Protein AF-K1SX06-F1 (afdb_monomer_lite)

Radius of gyration: 23.44 Å; chains: 1; bounding box: 50×58×57 Å

pLDDT: mean 86.96, std 13.36, range [44.5, 98.19]

Organism: NCBI:txid408170

Foldseek 3Di:
DCCVPVVVPDDDDDDDPPPDPPPPCPVVNPPQQALQNLLVLQVVFAEAEEEPPPDPLSVVLVVLLQCLSCPRRVHHHHYNDFDQLHAYEYEEADPVVCVVVVHDDPVPDPCVLGNYDYDHSVPDDPVCSNVVSVVSSVSSSVSVCVSVQFDPSDQLVVVVDQFKKKKKFKDWDPPADPPRIKIKIWIWIQGSRRGIDIDIDIPVDDDPDPLVVLQVVVQVVVCVVCVVQVKDFGIWMDRDSVDIDTDIHHPDDDDPPPPD

Sequence (260 aa):
DVKLKLSDYLTLEYDSYDAADKTEIKKSKKTEISVKEFGKMLSEKDVTISDYCKDKQSESMLDSIVRILESDYNIHPLIDTTSESGYNIRIIYGEEYYENNKLPDPHKDDNNGLIVQHIIVENHSEGKIKNIGKKVVQELIIKGDIYSRKLSIYDWTQLRTDKTWSFVTREKIEGYTYPDSHFEYNMMTVTPTGDLNFETFNDIEPTESTDKERIMLMYSEYNKENSRVCNSVEGLVFSDINNIHAIVRTCEFTIPDIYK

Secondary structure (DSSP, 8-state):
-HHHHSTTT--------TT-------GGG--PPPHHHHHHHHTTS-EEEEESS-SHHHHHHHHHHHHHHHHHH---PEET---SSSEEEEEE--HHHHHHHT---GGG--GGG-EEEEEEGGG--TTTHHHHHHHHHHHHHHHHHHHHTB-TTS-GGGG---PPEEEEEEEEPTT--TTS--EEEEEEEE-TT-BEEEEEEESSS----HHHHHHHHHHHHHHHHHHTTT-EEEEEEESSTTS-EEEEE-S--PPP-TT-

Structure (mmCIF, N/CA/C/O backbone):
data_AF-K1SX06-F1
#
_entry.id   AF-K1SX06-F1
#
loop_
_atom_site.group_PDB
_atom_site.id
_atom_site.type_symbol
_atom_site.label_atom_id
_atom_site.label_alt_id
_atom_site.label_comp_id
_atom_site.label_asym_id
_atom_site.label_entity_id
_atom_site.label_seq_id
_atom_site.pdbx_PDB_ins_code
_atom_site.Cartn_x
_atom_site.Cartn_y
_atom_site.Cartn_z
_atom_site.occupancy
_atom_site.B_iso_or_equiv
_atom_site.auth_seq_id
_atom_site.auth_comp_id
_atom_site.auth_asym_id
_atom_site.auth_atom_id
_atom_site.pdbx_PDB_model_num
ATOM 1 N N . ASP A 1 1 ? -19.787 33.279 -18.496 1.00 55.66 1 ASP A N 1
ATOM 2 C CA . ASP A 1 1 ? -19.573 34.664 -18.021 1.00 55.66 1 ASP A CA 1
ATOM 3 C C . ASP A 1 1 ? -18.128 35.168 -18.210 1.00 55.66 1 ASP A C 1
ATOM 5 O O . ASP A 1 1 ? -17.946 36.325 -18.555 1.00 55.66 1 ASP A O 1
ATOM 9 N N . VAL A 1 2 ? -17.091 34.316 -18.116 1.00 57.03 2 VAL A N 1
ATOM 10 C CA . VAL A 1 2 ? -15.676 34.696 -18.384 1.00 57.03 2 VAL A CA 1
ATOM 11 C C . VAL A 1 2 ? -15.462 35.296 -19.783 1.00 57.03 2 VAL A C 1
ATOM 13 O O . VAL A 1 2 ? -14.849 36.349 -19.917 1.00 57.03 2 VAL A O 1
ATOM 16 N N . LYS A 1 3 ? -16.056 34.687 -20.817 1.00 58.62 3 LYS A N 1
ATOM 17 C CA . LYS A 1 3 ? -15.939 35.130 -22.219 1.00 58.62 3 LYS A CA 1
ATOM 18 C C . LYS A 1 3 ? -16.549 36.510 -22.511 1.00 58.62 3 LYS A C 1
ATOM 20 O O . LYS A 1 3 ? -16.233 37.088 -23.537 1.00 58.62 3 LYS A O 1
ATOM 25 N N . LEU A 1 4 ? -17.440 37.004 -21.648 1.00 62.47 4 LEU A N 1
ATOM 26 C CA . LEU A 1 4 ? -18.118 38.296 -21.820 1.00 62.47 4 LEU A CA 1
ATOM 27 C C . LEU A 1 4 ? -17.484 39.417 -20.991 1.00 62.47 4 LEU A C 1
ATOM 29 O O . LEU A 1 4 ? -17.660 40.581 -21.327 1.00 62.47 4 LEU A O 1
ATOM 33 N N . LYS A 1 5 ? -16.797 39.078 -19.893 1.00 71.44 5 LYS A N 1
ATOM 34 C CA . LYS A 1 5 ? -16.292 40.061 -18.919 1.00 71.44 5 LYS A CA 1
ATOM 35 C C . LYS A 1 5 ? -14.771 40.140 -18.832 1.00 71.44 5 LYS A C 1
ATOM 37 O O . LYS A 1 5 ? -14.259 41.134 -18.334 1.00 71.44 5 LYS A O 1
ATOM 42 N N . LEU A 1 6 ? -14.058 39.098 -19.254 1.00 75.19 6 LEU A N 1
ATOM 43 C CA . LEU A 1 6 ? -12.602 38.988 -19.102 1.00 75.19 6 LEU A CA 1
ATOM 44 C C . LEU A 1 6 ? -11.875 38.787 -20.437 1.00 75.19 6 LEU A C 1
ATOM 46 O O . LEU A 1 6 ? -10.655 38.652 -20.438 1.00 75.19 6 LEU A O 1
ATOM 50 N N . SER A 1 7 ? -12.597 38.797 -21.561 1.00 74.81 7 SER A N 1
ATOM 51 C CA . SER A 1 7 ? -12.049 38.575 -22.907 1.00 74.81 7 SER A CA 1
ATOM 52 C C . SER A 1 7 ? -10.948 39.557 -23.294 1.00 74.81 7 SER A C 1
ATOM 54 O O . SER A 1 7 ? -10.047 39.193 -24.040 1.00 74.81 7 SER A O 1
ATOM 56 N N . ASP A 1 8 ? -11.004 40.780 -22.766 1.00 81.56 8 ASP A N 1
ATOM 57 C CA . ASP A 1 8 ? -10.034 41.835 -23.074 1.00 81.56 8 ASP A CA 1
ATOM 58 C C . ASP A 1 8 ? -8.687 41.616 -22.363 1.00 81.56 8 ASP A C 1
ATOM 60 O O . ASP A 1 8 ? -7.679 42.210 -22.739 1.00 81.56 8 ASP A O 1
ATOM 64 N N . TYR A 1 9 ? -8.663 40.756 -21.337 1.00 78.19 9 TYR A N 1
ATOM 65 C CA . TYR A 1 9 ? -7.488 40.486 -20.504 1.00 78.19 9 TYR A CA 1
ATOM 66 C C . TYR A 1 9 ? -6.987 39.044 -20.618 1.00 78.19 9 TYR A C 1
ATOM 68 O O . TYR A 1 9 ? -5.811 38.784 -20.368 1.00 78.19 9 TYR A O 1
ATOM 76 N N . LEU A 1 10 ? -7.864 38.098 -20.964 1.00 66.75 10 LEU A N 1
ATOM 77 C CA . LEU A 1 10 ? -7.557 36.674 -21.019 1.00 66.75 10 LEU A CA 1
ATOM 78 C C . LEU A 1 10 ? -8.314 36.005 -22.169 1.00 66.75 10 LEU A C 1
ATOM 80 O O . LEU A 1 10 ? -9.535 36.118 -22.281 1.00 66.75 10 LEU A O 1
ATOM 84 N N . THR A 1 11 ? -7.588 35.220 -22.964 1.00 69.88 11 THR A N 1
ATOM 85 C CA . THR A 1 11 ? -8.175 34.298 -23.942 1.00 69.88 11 THR A CA 1
ATOM 86 C C . THR A 1 11 ? -8.123 32.879 -23.382 1.00 69.88 11 THR A C 1
ATOM 88 O O . THR A 1 11 ? -7.068 32.421 -22.953 1.00 69.88 11 THR A O 1
ATOM 91 N N . LEU A 1 12 ? -9.271 32.199 -23.358 1.00 65.06 12 LEU A N 1
ATOM 92 C CA . LEU A 1 12 ? -9.377 30.782 -23.013 1.00 65.06 12 LEU A CA 1
ATOM 93 C C . LEU A 1 12 ? -9.735 30.006 -24.276 1.00 65.06 12 LEU A C 1
ATOM 95 O O . LEU A 1 12 ? -10.829 30.177 -24.822 1.00 65.06 12 LEU A O 1
ATOM 99 N N . GLU A 1 13 ? -8.818 29.153 -24.709 1.00 67.00 13 GLU A N 1
ATOM 100 C CA . GLU A 1 13 ? -9.033 28.199 -25.790 1.00 67.00 13 GLU A CA 1
ATOM 101 C C . GLU A 1 13 ? -9.210 26.814 -25.172 1.00 67.00 13 GLU A C 1
ATOM 103 O O . GLU A 1 13 ? -8.434 26.394 -24.315 1.00 67.00 13 GLU A O 1
ATOM 108 N N . TYR A 1 14 ? -10.291 26.138 -25.555 1.00 63.19 14 TYR A N 1
ATOM 109 C CA . TYR A 1 14 ? -10.533 24.756 -25.169 1.00 63.19 14 TYR A CA 1
ATOM 110 C C . TYR A 1 14 ? -10.038 23.893 -26.311 1.00 63.19 14 TYR A C 1
ATOM 112 O O . TYR A 1 14 ? -10.620 23.940 -27.394 1.00 63.19 14 TYR A O 1
ATOM 120 N N . ASP A 1 15 ? -8.981 23.133 -26.063 1.00 59.66 15 ASP A N 1
ATOM 121 C CA . ASP A 1 15 ? -8.514 22.126 -27.002 1.00 59.66 15 ASP A CA 1
ATOM 122 C C . ASP A 1 15 ? -9.038 20.749 -26.577 1.00 59.66 15 ASP A C 1
ATOM 124 O O . ASP A 1 15 ? -9.135 20.438 -25.384 1.00 59.66 15 ASP A O 1
ATOM 128 N N . SER A 1 16 ? -9.430 19.937 -27.552 1.00 58.03 16 SER A N 1
ATOM 129 C CA . SER A 1 16 ? -9.915 18.579 -27.330 1.00 58.03 16 SER A CA 1
ATOM 130 C C . SER A 1 16 ? -8.905 17.594 -27.896 1.00 58.03 16 SER A C 1
ATOM 132 O O . SER A 1 16 ? -8.729 17.506 -29.107 1.00 58.03 16 SER A O 1
ATOM 134 N N . TYR A 1 17 ? -8.276 16.805 -27.027 1.00 54.91 17 TYR A N 1
ATOM 135 C CA . TYR A 1 17 ? -7.442 15.691 -27.469 1.00 54.91 17 TYR A CA 1
ATOM 136 C C . TYR A 1 17 ? -8.310 14.573 -28.064 1.00 54.91 17 TYR A C 1
ATOM 138 O O . TYR A 1 17 ? -8.936 13.805 -27.328 1.00 54.91 17 TYR A O 1
ATOM 146 N N . ASP A 1 18 ? -8.293 14.451 -29.393 1.00 54.94 18 ASP A N 1
ATOM 147 C CA . ASP A 1 18 ? -8.922 13.349 -30.144 1.00 54.94 18 ASP A CA 1
ATOM 148 C C . ASP A 1 18 ? -8.132 12.024 -30.062 1.00 54.94 18 ASP A C 1
ATOM 150 O O . ASP A 1 18 ? -8.581 10.996 -30.560 1.00 54.94 18 ASP A O 1
ATOM 154 N N . ALA A 1 19 ? -6.959 12.016 -29.420 1.00 49.69 19 ALA A N 1
ATOM 155 C CA . ALA A 1 19 ? -6.021 10.888 -29.457 1.00 49.69 19 ALA A CA 1
ATOM 156 C C . ALA A 1 19 ? -6.061 9.951 -28.237 1.00 49.69 19 ALA A C 1
ATOM 158 O O . ALA A 1 19 ? -5.290 8.995 -28.177 1.00 49.69 19 ALA A O 1
ATOM 159 N N . ALA A 1 20 ? -6.924 10.196 -27.250 1.00 53.28 20 ALA A N 1
ATOM 160 C CA . ALA A 1 20 ? -7.076 9.262 -26.143 1.00 53.28 20 ALA A CA 1
ATOM 161 C C . ALA A 1 20 ? -8.158 8.240 -26.495 1.00 53.28 20 ALA A C 1
ATOM 163 O O . ALA A 1 20 ? -9.340 8.590 -26.538 1.00 53.28 20 ALA A O 1
ATOM 164 N N . ASP A 1 21 ? -7.775 6.973 -26.671 1.00 52.75 21 ASP A N 1
ATOM 165 C CA . ASP A 1 21 ? -8.718 5.862 -26.550 1.00 52.75 21 ASP A CA 1
ATOM 166 C C . ASP A 1 21 ? -9.296 5.894 -25.130 1.00 52.75 21 ASP A C 1
ATOM 168 O O . ASP A 1 21 ? -8.752 5.348 -24.166 1.00 52.75 21 ASP A O 1
ATOM 172 N N . LYS A 1 22 ? -10.409 6.613 -24.980 1.00 52.91 22 LYS A N 1
ATOM 173 C CA . LYS A 1 22 ? -11.129 6.734 -23.719 1.00 52.91 22 LYS A CA 1
ATOM 174 C C . LYS A 1 22 ? -11.845 5.422 -23.467 1.00 52.91 22 LYS A C 1
ATOM 176 O O . LYS A 1 22 ? -13.013 5.240 -23.806 1.00 52.91 22 LYS A O 1
ATOM 181 N N . THR A 1 23 ? -11.142 4.506 -22.817 1.00 51.81 23 THR A N 1
ATOM 182 C CA . THR A 1 23 ? -11.783 3.335 -22.232 1.00 51.81 23 THR A CA 1
ATOM 183 C C . THR A 1 23 ? -12.455 3.766 -20.937 1.00 51.81 23 THR A C 1
ATOM 185 O O . THR A 1 23 ? -11.888 3.693 -19.849 1.00 51.81 23 THR A O 1
ATOM 188 N N . GLU A 1 24 ? -13.690 4.249 -21.049 1.00 48.97 24 GLU A N 1
ATOM 189 C CA . GLU A 1 24 ? -14.510 4.494 -19.872 1.00 48.97 24 GLU A CA 1
ATOM 190 C C . GLU A 1 24 ? -14.848 3.139 -19.235 1.00 48.97 24 GLU A C 1
ATOM 192 O O . GLU A 1 24 ? -15.656 2.352 -19.748 1.00 48.97 24 GLU A O 1
ATOM 197 N N . ILE A 1 25 ? -14.218 2.841 -18.097 1.00 51.09 25 ILE A N 1
ATOM 198 C CA . ILE A 1 25 ? -14.640 1.722 -17.258 1.00 51.09 25 ILE A CA 1
ATOM 199 C C . ILE A 1 25 ? -15.992 2.120 -16.671 1.00 51.09 25 ILE A C 1
ATOM 201 O O . ILE A 1 25 ? -16.067 2.766 -15.621 1.00 51.09 25 ILE A O 1
ATOM 205 N N . LYS A 1 26 ? -17.069 1.766 -17.388 1.00 50.22 26 LYS A N 1
ATOM 206 C CA . LYS A 1 26 ? -18.453 1.968 -16.944 1.00 50.22 26 LYS A CA 1
ATOM 207 C C . LYS A 1 26 ? -18.551 1.551 -15.479 1.00 50.22 26 LYS A C 1
ATOM 209 O O . LYS A 1 26 ? -18.072 0.475 -15.132 1.00 50.22 26 LYS A O 1
ATOM 214 N N . LYS A 1 27 ? -19.202 2.348 -14.623 1.00 51.34 27 LYS A N 1
ATOM 215 C CA . LYS A 1 27 ? -19.419 1.979 -13.207 1.00 51.34 27 LYS A CA 1
ATOM 216 C C . LYS A 1 27 ? -20.002 0.569 -13.054 1.00 51.34 27 LYS A C 1
ATOM 218 O O . LYS A 1 27 ? -19.631 -0.134 -12.135 1.00 51.34 27 LYS A O 1
ATOM 223 N N . SER A 1 28 ? -20.830 0.126 -14.001 1.00 44.50 28 SER A N 1
ATOM 224 C CA . SER A 1 28 ? -21.387 -1.232 -14.046 1.00 44.50 28 SER A CA 1
ATOM 225 C C . SER A 1 28 ? -20.369 -2.349 -14.337 1.00 44.50 28 SER A C 1
ATOM 227 O O . SER A 1 28 ? -20.687 -3.514 -14.146 1.00 44.50 28 SER A O 1
ATOM 229 N N . LYS A 1 29 ? -19.184 -2.010 -14.862 1.00 48.66 29 LYS A N 1
ATOM 230 C CA . LYS A 1 29 ? -18.030 -2.903 -15.070 1.00 48.66 29 LYS A CA 1
ATOM 231 C C . LYS A 1 29 ? -16.977 -2.771 -13.966 1.00 48.66 29 LYS A C 1
ATOM 233 O O . LYS A 1 29 ? -16.100 -3.622 -13.887 1.00 48.66 29 LYS A O 1
ATOM 238 N N . LYS A 1 30 ? -17.045 -1.728 -13.130 1.00 51.75 30 LYS A N 1
ATOM 239 C CA . LYS A 1 30 ? -16.358 -1.729 -11.839 1.00 51.75 30 LYS A CA 1
ATOM 240 C C . LYS A 1 30 ? -17.170 -2.649 -10.940 1.00 51.75 30 LYS A C 1
ATOM 242 O O . LYS A 1 30 ? -18.134 -2.216 -10.316 1.00 51.75 30 LYS A O 1
ATOM 247 N N . THR A 1 31 ? -16.828 -3.928 -10.919 1.00 53.88 31 THR A N 1
ATOM 248 C CA . THR A 1 31 ? -17.199 -4.806 -9.811 1.00 53.88 31 THR A CA 1
ATOM 249 C C . THR A 1 31 ? -16.475 -4.263 -8.581 1.00 53.88 31 THR A C 1
ATOM 251 O O . THR A 1 31 ? -15.378 -4.692 -8.244 1.00 53.88 31 THR A O 1
ATOM 254 N N . GLU A 1 32 ? -17.025 -3.202 -7.981 1.00 64.00 32 GLU A N 1
ATOM 255 C CA . GLU A 1 32 ? -16.580 -2.748 -6.671 1.00 64.00 32 GLU A CA 1
ATOM 256 C C . GLU A 1 32 ? -16.787 -3.922 -5.724 1.00 64.00 32 GLU A C 1
ATOM 258 O O . GLU A 1 32 ? -17.901 -4.439 -5.613 1.00 64.00 32 GLU A O 1
ATOM 263 N N . ILE A 1 33 ? -15.702 -4.343 -5.079 1.00 74.12 33 ILE A N 1
ATOM 264 C CA . ILE A 1 33 ? -15.756 -5.322 -4.001 1.00 74.12 33 ILE A CA 1
ATOM 265 C C . ILE A 1 33 ? -16.817 -4.854 -3.020 1.00 74.12 33 ILE A C 1
ATOM 267 O O . ILE A 1 33 ? -16.804 -3.715 -2.534 1.00 74.12 33 ILE A O 1
ATOM 271 N N . SER A 1 34 ? -17.774 -5.729 -2.769 1.00 83.81 34 SER A N 1
ATOM 272 C CA . SER A 1 34 ? -18.852 -5.453 -1.844 1.00 83.81 34 SER A CA 1
ATOM 273 C C . SER A 1 34 ? -18.309 -5.340 -0.421 1.00 83.81 34 SER A C 1
ATOM 275 O O . SER A 1 34 ? -17.327 -5.976 -0.043 1.00 83.81 34 SER A O 1
ATOM 277 N N . VAL A 1 35 ? -19.005 -4.577 0.420 1.00 86.81 35 VAL A N 1
ATOM 278 C CA . VAL A 1 35 ? -18.700 -4.478 1.859 1.00 86.81 35 VAL A CA 1
ATOM 279 C C . VAL A 1 35 ? -18.614 -5.871 2.508 1.00 86.81 35 VAL A C 1
ATOM 281 O O . VAL A 1 35 ? -17.751 -6.122 3.343 1.00 86.81 35 VAL A O 1
ATOM 284 N N . LYS A 1 36 ? -19.444 -6.817 2.048 1.00 87.81 36 LYS A N 1
ATOM 285 C CA . LYS A 1 36 ? -19.431 -8.211 2.509 1.00 87.81 36 LYS A CA 1
ATOM 286 C C . LYS A 1 36 ? -18.147 -8.955 2.145 1.00 87.81 36 LYS A C 1
ATOM 288 O O . LYS A 1 36 ? -17.660 -9.744 2.947 1.00 87.81 36 LYS A O 1
ATOM 293 N N . GLU A 1 37 ? -17.612 -8.735 0.948 1.00 89.44 37 GLU A N 1
ATOM 294 C CA . GLU A 1 37 ? -16.347 -9.343 0.524 1.00 89.44 37 GLU A CA 1
ATOM 295 C C . GLU A 1 37 ? -15.170 -8.763 1.307 1.00 89.44 37 GLU A C 1
ATOM 297 O O . GLU A 1 37 ? -14.329 -9.533 1.761 1.00 89.44 37 GLU A O 1
ATOM 302 N N . PHE A 1 38 ? -15.165 -7.452 1.572 1.00 91.50 38 PHE A N 1
ATOM 303 C CA . PHE A 1 38 ? -14.188 -6.848 2.482 1.00 91.50 38 PHE A CA 1
ATOM 304 C C . PHE A 1 38 ? -14.255 -7.459 3.888 1.00 91.50 38 PHE A C 1
ATOM 306 O O . PHE A 1 38 ? -13.222 -7.799 4.458 1.00 91.50 38 PHE A O 1
ATOM 313 N N . GLY A 1 39 ? -15.463 -7.660 4.427 1.00 93.12 39 GLY A N 1
ATOM 314 C CA . GLY A 1 39 ? -15.657 -8.355 5.701 1.00 93.12 39 GLY A CA 1
ATOM 315 C C . GLY A 1 39 ? -15.097 -9.779 5.682 1.00 93.12 39 GLY A C 1
ATOM 316 O O . GLY A 1 39 ? -14.364 -10.176 6.582 1.00 93.12 39 GLY A O 1
ATOM 317 N N . LYS A 1 40 ? -15.353 -10.532 4.607 1.00 92.56 40 LYS A N 1
ATOM 318 C CA . LYS A 1 40 ? -14.803 -11.883 4.440 1.00 92.56 40 LYS A CA 1
ATOM 319 C C . LYS A 1 40 ? -13.269 -11.882 4.411 1.00 92.56 40 LYS A C 1
ATOM 321 O O . LYS A 1 40 ? -12.673 -12.708 5.093 1.00 92.56 40 LYS A O 1
ATOM 326 N N . MET A 1 41 ? -12.648 -10.953 3.682 1.00 92.25 41 MET A N 1
ATOM 327 C CA . MET A 1 41 ? -11.185 -10.811 3.619 1.00 92.25 41 MET A CA 1
ATOM 328 C C . MET A 1 41 ? -10.578 -10.470 4.987 1.00 92.25 41 MET A C 1
ATOM 330 O O . MET A 1 41 ? -9.577 -11.063 5.379 1.00 92.25 41 MET A O 1
ATOM 334 N N . LEU A 1 42 ? -11.196 -9.558 5.752 1.00 93.06 42 LEU A N 1
ATOM 335 C CA . LEU A 1 42 ? -10.737 -9.255 7.116 1.00 93.06 42 LEU A CA 1
ATOM 336 C C . LEU A 1 42 ? -10.842 -10.468 8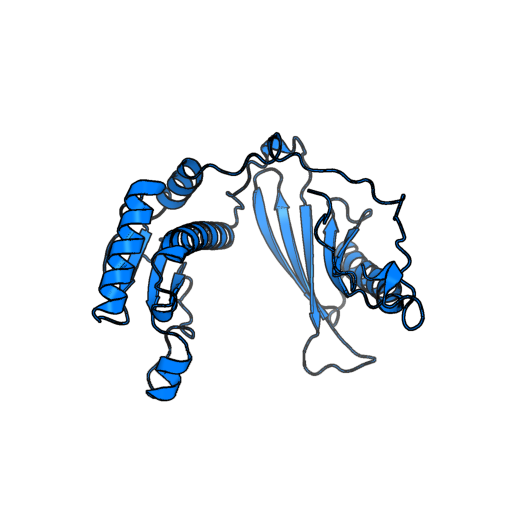.037 1.00 93.06 42 LEU A C 1
ATOM 338 O O . LEU A 1 42 ? -9.947 -10.681 8.844 1.00 93.06 42 LEU A O 1
ATOM 342 N N . SER A 1 43 ? -11.906 -11.264 7.902 1.00 92.94 43 SER A N 1
ATOM 343 C CA . SER A 1 43 ? -12.170 -12.411 8.778 1.00 92.94 43 SER A CA 1
ATOM 344 C C . SER A 1 43 ? -11.181 -13.573 8.628 1.00 92.94 43 SER A C 1
ATOM 346 O O . SER A 1 43 ? -11.232 -14.518 9.410 1.00 92.94 43 SER A O 1
ATOM 348 N N . GLU A 1 44 ? -10.278 -13.524 7.641 1.00 91.44 44 GLU A N 1
ATOM 349 C CA . GLU A 1 44 ? -9.216 -14.525 7.473 1.00 91.44 44 GLU A CA 1
ATOM 350 C C . GLU A 1 44 ? -8.162 -14.475 8.589 1.00 91.44 44 GLU A C 1
ATOM 352 O O . GLU A 1 44 ? -7.411 -15.434 8.773 1.00 91.44 44 GLU A O 1
ATOM 357 N N . LYS A 1 45 ? -8.098 -13.364 9.330 1.00 92.75 45 LYS A N 1
ATOM 358 C CA . LYS A 1 45 ? -7.199 -13.156 10.465 1.00 92.75 45 LYS A CA 1
ATOM 359 C C . LYS A 1 45 ? -7.957 -12.486 11.607 1.00 92.75 45 LYS A C 1
ATOM 361 O O . LYS A 1 45 ? -8.995 -11.862 11.398 1.00 92.75 45 LYS A O 1
ATOM 366 N N . ASP A 1 46 ? -7.403 -12.564 12.812 1.00 95.75 46 ASP A N 1
ATOM 367 C CA . ASP A 1 46 ? -7.942 -11.809 13.940 1.00 95.75 46 ASP A CA 1
ATOM 368 C C . ASP A 1 46 ? -7.842 -10.307 13.676 1.00 95.75 46 ASP A C 1
ATOM 370 O O . ASP A 1 46 ? -6.841 -9.827 13.141 1.00 95.75 46 ASP A O 1
ATOM 374 N N . VAL A 1 47 ? -8.864 -9.564 14.091 1.00 97.94 47 VAL A N 1
ATOM 375 C CA . VAL A 1 47 ? -8.853 -8.100 14.100 1.00 97.94 47 VAL A CA 1
ATOM 376 C C . VAL A 1 47 ? -8.820 -7.652 15.551 1.00 97.94 47 VAL A C 1
ATOM 378 O O . VAL A 1 47 ? -9.680 -8.047 16.336 1.00 97.94 47 VAL A O 1
ATOM 381 N N . THR A 1 48 ? -7.846 -6.831 15.921 1.00 98.12 48 THR A N 1
ATOM 382 C CA . THR A 1 48 ? -7.737 -6.259 17.263 1.00 98.12 48 THR A CA 1
ATOM 383 C C . THR A 1 48 ? -7.822 -4.741 17.214 1.00 98.12 48 THR A C 1
ATOM 385 O O . THR A 1 48 ? -7.493 -4.122 16.199 1.00 98.12 48 THR A O 1
ATOM 388 N N . ILE A 1 49 ? -8.283 -4.128 18.302 1.00 98.00 49 ILE A N 1
ATOM 389 C CA . ILE A 1 49 ? -8.245 -2.677 18.489 1.00 98.00 49 ILE A CA 1
ATOM 390 C C . ILE A 1 49 ? -7.632 -2.381 19.851 1.00 98.00 49 ILE A C 1
ATOM 392 O O . ILE A 1 49 ? -8.101 -2.900 20.858 1.00 98.00 49 ILE A O 1
ATOM 396 N N . SER A 1 50 ? -6.614 -1.527 19.888 1.00 96.69 50 SER A N 1
ATOM 397 C CA . SER A 1 50 ? -6.020 -1.023 21.127 1.00 96.69 50 SER A CA 1
ATOM 398 C C . SER A 1 50 ? -6.172 0.493 21.222 1.00 96.69 50 SER A C 1
ATOM 400 O O . SER A 1 50 ? -5.752 1.217 20.312 1.00 96.69 50 SER A O 1
ATOM 402 N N . ASP A 1 51 ? -6.734 0.978 22.329 1.00 96.69 51 ASP A N 1
ATOM 403 C CA . ASP A 1 51 ? -6.799 2.409 22.636 1.00 96.69 51 ASP A CA 1
ATOM 404 C C . ASP A 1 51 ? -5.561 2.850 23.435 1.00 96.69 51 ASP A C 1
ATOM 406 O O . ASP A 1 51 ? -5.364 2.492 24.601 1.00 96.69 51 ASP A O 1
ATOM 410 N N . TYR A 1 52 ? -4.694 3.625 22.784 1.00 95.06 52 TYR A N 1
ATOM 411 C CA . TYR A 1 52 ? -3.465 4.139 23.388 1.00 95.06 52 TYR A CA 1
ATOM 412 C C . TYR A 1 52 ? -3.677 5.495 24.072 1.00 95.06 52 TYR A C 1
ATOM 414 O O . TYR A 1 52 ? -2.860 5.882 24.910 1.00 95.06 52 TYR A O 1
ATOM 422 N N . CYS A 1 53 ? -4.751 6.211 23.736 1.00 94.62 53 CYS A N 1
ATOM 423 C CA . CYS A 1 53 ? -5.070 7.526 24.284 1.00 94.62 53 CYS A CA 1
ATOM 424 C C . CYS A 1 53 ? -5.741 7.410 25.657 1.00 94.62 53 CYS A C 1
ATOM 426 O O . CYS A 1 53 ? -5.397 8.167 26.567 1.00 94.62 53 CYS A O 1
ATOM 428 N N . LYS A 1 54 ? -6.639 6.426 25.825 1.00 93.62 54 LYS A N 1
ATOM 429 C CA . LYS A 1 54 ? -7.320 6.100 27.093 1.00 93.62 54 LYS A CA 1
ATOM 430 C C . LYS A 1 54 ? -8.072 7.287 27.698 1.00 93.62 54 LYS A C 1
ATOM 432 O O . LYS A 1 54 ? -8.057 7.506 28.913 1.00 93.62 54 LYS A O 1
ATOM 437 N N . ASP A 1 55 ? -8.720 8.065 26.841 1.00 93.94 55 ASP A N 1
ATOM 438 C CA . ASP A 1 55 ? -9.555 9.199 27.218 1.00 93.94 55 ASP A CA 1
ATOM 439 C C . ASP A 1 55 ? -10.981 9.056 26.663 1.00 93.94 55 ASP A C 1
ATOM 441 O O . ASP A 1 55 ? -11.305 8.148 25.904 1.00 93.94 55 ASP A O 1
ATOM 445 N N . LYS A 1 56 ? -11.870 9.983 27.025 1.00 93.62 56 LYS A N 1
ATOM 446 C CA . LYS A 1 56 ? -13.275 9.917 26.588 1.00 93.62 56 LYS A CA 1
ATOM 447 C C . LYS A 1 56 ? -13.453 10.059 25.075 1.00 93.62 56 LYS A C 1
ATOM 449 O O . LYS A 1 56 ? -14.456 9.603 24.529 1.00 93.62 56 LYS A O 1
ATOM 454 N N . GLN A 1 57 ? -12.547 10.768 24.403 1.00 92.25 57 GLN A N 1
ATOM 455 C CA . GLN A 1 57 ? -12.664 11.016 22.969 1.00 92.25 57 GLN A CA 1
ATOM 456 C C . GLN A 1 57 ? -12.279 9.762 22.177 1.00 92.25 57 GLN A C 1
ATOM 458 O O . GLN A 1 57 ? -12.981 9.382 21.240 1.00 92.25 57 GLN A O 1
ATOM 463 N N . SER A 1 58 ? -11.198 9.109 22.588 1.00 94.88 58 SER A N 1
ATOM 464 C CA . SER A 1 58 ? -10.736 7.828 22.061 1.00 94.88 58 SER A CA 1
ATOM 465 C C . SER A 1 58 ? -11.690 6.677 22.379 1.00 94.88 58 SER A C 1
ATOM 467 O O . SER A 1 58 ? -11.981 5.900 21.473 1.00 94.88 58 SER A O 1
ATOM 469 N N . GLU A 1 59 ? -12.299 6.645 23.568 1.00 95.44 59 GLU A N 1
ATOM 470 C CA . GLU A 1 59 ? -13.374 5.696 23.907 1.00 95.44 59 GLU A CA 1
ATOM 471 C C . GLU A 1 59 ? -14.576 5.842 22.952 1.00 95.44 59 GLU A C 1
ATOM 473 O O . GLU A 1 59 ? -15.087 4.867 22.403 1.00 95.44 59 GLU A O 1
ATOM 478 N N . SER A 1 60 ? -14.982 7.081 22.649 1.00 93.62 60 SER A N 1
ATOM 479 C CA . SER A 1 60 ? -16.058 7.340 21.684 1.00 93.62 60 SER A CA 1
ATOM 480 C C . SER A 1 60 ? -15.693 6.934 20.246 1.00 93.62 60 SER A C 1
ATOM 482 O O . SER A 1 60 ? -16.555 6.448 19.501 1.00 93.62 60 SER A O 1
ATOM 484 N N . MET A 1 61 ? -14.427 7.112 19.848 1.00 93.75 61 MET A N 1
ATOM 485 C CA . MET A 1 61 ? -13.910 6.637 18.561 1.00 93.75 61 MET A CA 1
ATOM 486 C C . MET A 1 61 ? -13.915 5.104 18.502 1.00 93.75 61 MET A C 1
ATOM 488 O O . MET A 1 61 ? -14.364 4.543 17.501 1.00 93.75 61 MET A O 1
ATOM 492 N N . LEU A 1 62 ? -13.458 4.438 19.566 1.00 95.81 62 LEU A N 1
ATOM 493 C CA . LEU A 1 62 ? -13.439 2.983 19.699 1.00 95.81 62 LEU A CA 1
ATOM 494 C C . LEU A 1 62 ? -14.835 2.404 19.474 1.00 95.81 62 LEU A C 1
ATOM 496 O O . LEU A 1 62 ? -15.019 1.605 18.555 1.00 95.81 62 LEU A O 1
ATOM 500 N N . ASP A 1 63 ? -15.827 2.889 20.223 1.00 95.50 63 ASP A N 1
ATOM 501 C CA . ASP A 1 63 ? -17.228 2.478 20.086 1.00 95.50 63 ASP A CA 1
ATOM 502 C C . ASP A 1 63 ? -17.740 2.637 18.651 1.00 95.50 63 ASP A C 1
ATOM 504 O O . ASP A 1 63 ? -18.455 1.782 18.119 1.00 95.50 63 ASP A O 1
ATOM 508 N N . SER A 1 64 ? -17.378 3.743 18.001 1.00 94.56 64 SER A N 1
ATOM 509 C CA . SER A 1 64 ? -17.825 4.033 16.642 1.00 94.56 64 SER A CA 1
ATOM 510 C C . SER A 1 64 ? -17.199 3.094 15.609 1.00 94.56 64 SER A C 1
ATOM 512 O O . SER A 1 64 ? -17.896 2.629 14.704 1.00 94.56 64 SER A O 1
ATOM 514 N N . ILE A 1 65 ? -15.907 2.786 15.742 1.00 95.25 65 ILE A N 1
ATOM 515 C CA . ILE A 1 65 ? -15.200 1.860 14.848 1.00 95.25 65 ILE A CA 1
ATOM 516 C C . ILE A 1 65 ? -15.680 0.425 15.060 1.00 95.25 65 ILE A C 1
ATOM 518 O O . ILE A 1 65 ? -15.958 -0.253 14.070 1.00 95.25 65 ILE A O 1
ATOM 522 N N . VAL A 1 66 ? -15.864 -0.011 16.311 1.00 97.00 66 VAL A N 1
ATOM 523 C CA . VAL A 1 66 ? -16.439 -1.329 16.631 1.00 97.00 66 VAL A CA 1
ATOM 524 C C . VAL A 1 66 ? -17.805 -1.477 15.968 1.00 97.00 66 VAL A C 1
ATOM 526 O O . VAL A 1 66 ? -18.019 -2.423 15.212 1.00 97.00 66 VAL A O 1
ATOM 529 N N . ARG A 1 67 ? -18.699 -0.493 16.131 1.00 95.88 67 ARG A N 1
ATOM 530 C CA . ARG A 1 67 ? -20.026 -0.524 15.493 1.00 95.88 67 ARG A CA 1
ATOM 531 C C . ARG A 1 67 ? -19.951 -0.637 13.974 1.00 95.88 67 ARG A C 1
ATOM 533 O O . ARG A 1 67 ? -20.753 -1.363 13.393 1.00 95.88 67 ARG A O 1
ATOM 540 N N . ILE A 1 68 ? -19.030 0.072 13.319 1.00 95.00 68 ILE A N 1
ATOM 541 C CA . ILE A 1 68 ? -18.862 -0.016 11.860 1.00 95.00 68 ILE A CA 1
ATOM 542 C C . ILE A 1 68 ? -18.376 -1.411 11.459 1.00 95.00 68 ILE A C 1
ATOM 544 O O . ILE A 1 68 ? -18.957 -2.016 10.561 1.00 95.00 68 ILE A O 1
ATOM 548 N N . LEU A 1 69 ? -17.340 -1.930 12.120 1.00 96.44 69 LEU A N 1
ATOM 549 C CA . LEU A 1 69 ? -16.789 -3.254 11.825 1.00 96.44 69 LEU A CA 1
ATOM 550 C C . LEU A 1 69 ? -17.842 -4.354 11.998 1.00 96.44 69 LEU A C 1
ATOM 552 O O . LEU A 1 69 ? -17.991 -5.200 11.117 1.00 96.44 69 LEU A O 1
ATOM 556 N N . GLU A 1 70 ? -18.632 -4.296 13.067 1.00 96.56 70 GLU A N 1
ATOM 557 C CA . GLU A 1 70 ? -19.678 -5.283 13.329 1.00 96.56 70 GLU A CA 1
ATOM 558 C C . GLU A 1 70 ? -20.854 -5.155 12.354 1.00 96.56 70 GLU A C 1
ATOM 560 O O . GLU A 1 70 ? -21.274 -6.144 11.756 1.00 96.56 70 GLU A O 1
ATOM 565 N N . SER A 1 71 ? -21.390 -3.944 12.168 1.00 94.75 71 SER A N 1
ATOM 566 C CA . SER A 1 71 ? -22.628 -3.750 11.400 1.00 94.75 71 SER A CA 1
ATOM 567 C C . SER A 1 71 ? -22.434 -3.804 9.888 1.00 94.75 71 SER A C 1
ATOM 569 O O . SER A 1 71 ? -23.253 -4.408 9.192 1.00 94.75 71 SER A O 1
ATOM 571 N N . ASP A 1 72 ? -21.365 -3.192 9.375 1.00 94.56 72 ASP A N 1
ATOM 572 C CA . ASP A 1 72 ? -21.131 -3.101 7.937 1.00 94.56 72 ASP A CA 1
ATOM 573 C C . ASP A 1 72 ? -20.343 -4.326 7.442 1.00 94.56 72 ASP A C 1
ATOM 575 O O . ASP A 1 72 ? -20.673 -4.883 6.392 1.00 94.56 72 ASP A O 1
ATOM 579 N N . TYR A 1 73 ? -19.340 -4.780 8.205 1.00 95.38 73 TYR A N 1
ATOM 580 C CA . TYR A 1 73 ? -18.375 -5.800 7.766 1.00 95.38 73 TYR A CA 1
ATOM 581 C C . TYR A 1 73 ? -18.522 -7.162 8.463 1.00 95.38 73 TYR A C 1
ATOM 583 O O . TYR A 1 73 ? -17.869 -8.113 8.038 1.00 95.38 73 TYR A O 1
ATOM 591 N N . ASN A 1 74 ? -19.386 -7.296 9.478 1.00 96.44 74 ASN A N 1
ATOM 592 C CA . ASN A 1 74 ? -19.544 -8.521 10.275 1.00 96.44 74 ASN A CA 1
ATOM 593 C C . ASN A 1 74 ? -18.216 -9.007 10.896 1.00 96.44 74 ASN A C 1
ATOM 595 O O . ASN A 1 74 ? -17.896 -10.197 10.877 1.00 96.44 74 ASN A O 1
ATOM 599 N N . ILE A 1 75 ? -17.432 -8.062 11.420 1.00 97.44 75 ILE A N 1
A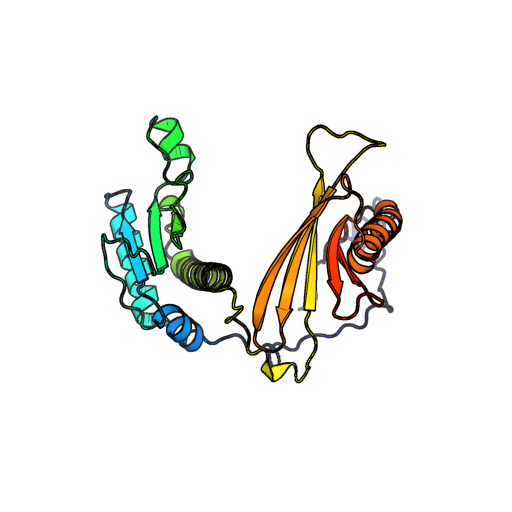TOM 600 C CA . ILE A 1 75 ? -16.165 -8.289 12.118 1.00 97.44 75 ILE A CA 1
ATOM 601 C C . ILE A 1 75 ? -16.337 -7.939 13.594 1.00 97.44 75 ILE A C 1
ATOM 603 O O . ILE A 1 75 ? -16.733 -6.823 13.914 1.00 97.44 75 ILE A O 1
ATOM 607 N N . HIS A 1 76 ? -15.975 -8.870 14.477 1.00 96.50 76 HIS A N 1
ATOM 608 C CA . HIS A 1 76 ? -15.990 -8.681 15.928 1.00 96.50 76 HIS A CA 1
ATOM 609 C C . HIS A 1 76 ? -14.551 -8.553 16.444 1.00 96.50 76 HIS A C 1
ATOM 611 O O . HIS A 1 76 ? -13.883 -9.575 16.618 1.00 96.50 76 HIS A O 1
ATOM 617 N N . PRO A 1 77 ? -14.038 -7.326 16.627 1.00 97.19 77 PRO A N 1
ATOM 618 C CA . PRO A 1 77 ? -12.650 -7.125 17.011 1.00 97.19 77 PRO A CA 1
ATOM 619 C C . PRO A 1 77 ? -12.384 -7.484 18.481 1.00 97.19 77 PRO A C 1
ATOM 621 O O . PRO A 1 77 ? -13.233 -7.282 19.349 1.00 97.19 77 PRO A O 1
ATOM 624 N N . LEU A 1 78 ? -11.167 -7.946 18.775 1.00 97.38 78 LEU A N 1
ATOM 625 C CA . LEU A 1 78 ? -10.664 -8.117 20.140 1.00 97.38 78 LEU A CA 1
ATOM 626 C C . LEU A 1 78 ? -10.129 -6.781 20.674 1.00 97.38 78 LEU A C 1
ATOM 628 O O . LEU A 1 78 ? -9.258 -6.163 20.063 1.00 97.38 78 LEU A O 1
ATOM 632 N N . ILE A 1 79 ? -10.636 -6.333 21.820 1.00 97.31 79 ILE A N 1
ATOM 633 C CA . ILE A 1 79 ? -10.305 -5.019 22.392 1.00 97.31 79 ILE A CA 1
ATOM 634 C C . ILE A 1 79 ? -9.119 -5.123 23.356 1.00 97.31 79 ILE A C 1
ATOM 636 O O . ILE A 1 79 ? -8.990 -6.119 24.065 1.00 97.31 79 ILE A O 1
ATOM 640 N N . ASP A 1 80 ? -8.262 -4.102 23.366 1.00 92.62 80 ASP A N 1
ATOM 641 C CA . ASP A 1 80 ? -7.065 -3.965 24.208 1.00 92.62 80 ASP A CA 1
ATOM 642 C C . ASP A 1 80 ? -6.096 -5.150 24.101 1.00 92.62 80 ASP A C 1
ATOM 644 O O . ASP A 1 80 ? -5.471 -5.589 25.070 1.00 92.62 80 ASP A O 1
ATOM 648 N N . THR A 1 81 ? -5.968 -5.676 22.883 1.00 91.88 81 THR A N 1
ATOM 649 C CA . THR A 1 81 ? -5.056 -6.770 22.547 1.00 91.88 81 THR A CA 1
ATOM 650 C C . THR A 1 81 ? -4.294 -6.481 21.257 1.00 91.88 81 THR A C 1
ATOM 652 O O . THR A 1 81 ? -4.713 -5.680 20.415 1.00 91.88 81 THR A O 1
ATOM 655 N N . THR A 1 82 ? -3.173 -7.180 21.094 1.00 92.88 82 THR A N 1
ATOM 656 C CA . THR A 1 82 ? -2.349 -7.167 19.883 1.00 92.88 82 THR A CA 1
ATOM 657 C C . THR A 1 82 ? -2.200 -8.600 19.397 1.00 92.88 82 THR A C 1
ATOM 659 O O . THR A 1 82 ? -1.835 -9.482 20.174 1.00 92.88 82 THR A O 1
ATOM 662 N N . SER A 1 83 ? -2.485 -8.833 18.120 1.00 93.44 83 SER A N 1
ATOM 663 C CA . SER A 1 83 ? -2.305 -10.116 17.451 1.00 93.44 83 SER A CA 1
ATOM 664 C C . SER A 1 83 ? -1.044 -10.094 16.592 1.00 93.44 83 SER A C 1
ATOM 666 O O . SER A 1 83 ? -0.904 -9.249 15.707 1.00 93.44 83 SER A O 1
ATOM 668 N N . GLU A 1 84 ? -0.140 -11.048 16.823 1.00 92.00 84 GLU A N 1
ATOM 669 C CA . GLU A 1 84 ? 1.116 -11.171 16.068 1.00 92.00 84 GLU A CA 1
ATOM 670 C C . GLU A 1 84 ? 0.899 -11.520 14.591 1.00 92.00 84 GLU A C 1
ATOM 672 O O . GLU A 1 84 ? 1.641 -11.074 13.720 1.00 92.00 84 GLU A O 1
ATOM 677 N N . SER A 1 85 ? -0.149 -12.291 14.304 1.00 89.50 85 SER A N 1
ATOM 678 C CA . SER A 1 85 ? -0.515 -12.731 12.954 1.00 89.50 85 SER A CA 1
ATOM 679 C C . SER A 1 85 ? -1.752 -12.022 12.396 1.00 89.50 85 SER A C 1
ATOM 681 O O . SER A 1 85 ? -2.208 -12.364 11.303 1.00 89.50 85 SER A O 1
ATOM 683 N N . GLY A 1 86 ? -2.330 -11.090 13.157 1.00 94.94 86 GLY A N 1
ATOM 684 C CA . GLY A 1 86 ? -3.604 -10.439 12.867 1.00 94.94 86 GLY A CA 1
ATOM 685 C C . GLY A 1 86 ? -3.497 -9.002 12.367 1.00 94.94 86 GLY A C 1
ATOM 686 O O . GLY A 1 86 ? -2.417 -8.445 12.170 1.00 94.94 86 GLY A O 1
ATOM 687 N N . TYR A 1 87 ? -4.666 -8.405 12.165 1.00 97.56 87 TYR A N 1
ATOM 688 C CA . TYR A 1 87 ? -4.868 -6.998 11.853 1.00 97.56 87 TYR A CA 1
ATOM 689 C C . TYR A 1 87 ? -5.005 -6.199 13.147 1.00 97.56 87 TYR A C 1
ATOM 691 O O . TYR A 1 87 ? -5.939 -6.417 13.912 1.00 97.56 87 TYR A O 1
ATOM 699 N N . ASN A 1 88 ? -4.106 -5.249 13.383 1.00 97.69 88 ASN A N 1
ATOM 700 C CA . ASN A 1 88 ? -4.063 -4.479 14.622 1.00 97.69 88 ASN A CA 1
ATOM 701 C C . ASN A 1 88 ? -4.438 -3.025 14.348 1.00 97.69 88 ASN A C 1
ATOM 703 O O . ASN A 1 88 ? -3.694 -2.291 13.698 1.00 97.69 88 ASN A O 1
ATOM 707 N N . ILE A 1 89 ? -5.576 -2.579 14.858 1.00 97.88 89 ILE A N 1
ATOM 708 C CA . ILE A 1 89 ? -5.978 -1.175 14.816 1.00 97.88 89 ILE A CA 1
ATOM 709 C C . ILE A 1 89 ? -5.496 -0.507 16.103 1.00 97.88 89 ILE A C 1
ATOM 711 O O . ILE A 1 89 ? -5.718 -1.022 17.198 1.00 97.88 89 ILE A O 1
ATOM 715 N N . ARG A 1 90 ? -4.859 0.659 15.998 1.00 97.12 90 ARG A N 1
ATOM 716 C CA . ARG A 1 90 ? -4.503 1.475 17.166 1.00 97.12 90 ARG A CA 1
ATOM 717 C C . ARG A 1 90 ? -5.156 2.837 17.074 1.00 97.12 90 ARG A C 1
ATOM 719 O O . ARG A 1 90 ? -5.063 3.502 16.044 1.00 97.12 90 ARG A O 1
ATOM 726 N N . ILE A 1 91 ? -5.796 3.246 18.158 1.00 97.00 91 ILE A N 1
ATOM 727 C CA . ILE A 1 91 ? -6.355 4.585 18.306 1.00 97.00 91 ILE A CA 1
ATOM 728 C C . ILE A 1 91 ? -5.308 5.429 19.030 1.00 97.00 91 ILE A C 1
ATOM 730 O O . ILE A 1 91 ? -4.930 5.104 20.155 1.00 97.00 91 ILE A O 1
ATOM 734 N N . ILE A 1 92 ? -4.798 6.455 18.348 1.00 96.88 92 ILE A N 1
ATOM 735 C CA . ILE A 1 92 ? -3.680 7.301 18.792 1.00 96.88 92 ILE A CA 1
ATOM 736 C C . ILE A 1 92 ? -3.990 8.782 18.538 1.00 96.88 92 ILE A C 1
ATOM 738 O O . ILE A 1 92 ? -4.898 9.105 17.771 1.00 96.88 92 ILE A O 1
ATOM 742 N N . TYR A 1 93 ? -3.229 9.689 19.148 1.00 96.94 93 TYR A N 1
ATOM 743 C CA . TYR A 1 93 ? -3.296 11.116 18.816 1.00 96.94 93 TYR A CA 1
ATOM 744 C C . TYR A 1 93 ? -2.493 11.438 17.550 1.00 96.94 93 TYR A C 1
ATOM 746 O O . TYR A 1 93 ? -1.760 10.597 17.022 1.00 96.94 93 TYR A O 1
ATOM 754 N N . GLY A 1 94 ? -2.608 12.665 17.050 1.00 95.81 94 GLY A N 1
ATOM 755 C CA . GLY A 1 94 ? -1.720 13.191 16.015 1.00 95.81 94 GLY A CA 1
ATOM 756 C C . GLY A 1 94 ? -0.281 13.363 16.518 1.00 95.81 94 GLY A C 1
ATOM 757 O O . GLY A 1 94 ? -0.044 13.503 17.717 1.00 95.81 94 GLY A O 1
ATOM 758 N N . GLU A 1 95 ? 0.685 13.389 15.597 1.00 95.44 95 GLU A N 1
ATOM 759 C CA . GLU A 1 95 ? 2.120 13.552 15.907 1.00 95.44 95 GLU A CA 1
ATOM 760 C C . GLU A 1 95 ? 2.394 14.776 16.806 1.00 95.44 95 GLU A C 1
ATOM 762 O O . GLU A 1 95 ? 3.139 14.685 17.786 1.00 95.44 95 GLU A O 1
ATOM 767 N N . GLU A 1 96 ? 1.709 15.898 16.542 1.00 95.12 96 GLU A N 1
ATOM 768 C CA . GLU A 1 96 ? 1.837 17.147 17.308 1.00 95.12 96 GLU A CA 1
ATOM 769 C C . GLU A 1 96 ? 1.537 16.966 18.803 1.00 95.12 96 GLU A C 1
ATOM 771 O O . GLU A 1 96 ? 2.138 17.637 19.645 1.00 95.12 96 GLU A O 1
ATOM 776 N N . TYR A 1 97 ? 0.615 16.069 19.167 1.00 96.06 97 TYR A N 1
ATOM 777 C CA . TYR A 1 97 ? 0.306 15.802 20.570 1.00 96.06 97 TYR A CA 1
ATOM 778 C C . TYR A 1 97 ? 1.527 15.225 21.291 1.00 96.06 97 TYR A C 1
ATOM 780 O O . TYR A 1 97 ? 1.888 15.694 22.373 1.00 96.06 97 TYR A O 1
ATOM 788 N N . TYR A 1 98 ? 2.184 14.229 20.697 1.00 96.25 98 TYR A N 1
ATOM 789 C CA . TYR A 1 98 ? 3.332 13.566 21.313 1.00 96.25 98 TYR A CA 1
ATOM 790 C C . TYR A 1 98 ? 4.541 14.500 21.382 1.00 96.25 98 TYR A C 1
ATOM 792 O O . TYR A 1 98 ? 5.207 14.559 22.419 1.00 96.25 98 TYR A O 1
ATOM 800 N N . GLU A 1 99 ? 4.769 15.300 20.337 1.00 95.81 99 GLU A N 1
ATOM 801 C CA . GLU A 1 99 ? 5.836 16.304 20.311 1.00 95.81 99 GLU A CA 1
ATOM 802 C C . GLU A 1 99 ? 5.643 17.374 21.397 1.00 95.81 99 GLU A C 1
ATOM 804 O O . GLU A 1 99 ? 6.533 17.588 22.229 1.00 95.81 99 GLU A O 1
ATOM 809 N N . ASN A 1 100 ? 4.459 17.992 21.458 1.00 96.69 100 ASN A N 1
ATOM 810 C CA . ASN A 1 100 ? 4.159 19.063 22.414 1.00 96.69 100 ASN A CA 1
ATOM 811 C C . ASN A 1 100 ? 4.230 18.591 23.872 1.00 96.69 100 ASN A C 1
ATOM 813 O O . ASN A 1 100 ? 4.629 19.351 24.759 1.00 96.69 100 ASN A O 1
ATOM 817 N N . ASN A 1 101 ? 3.872 17.330 24.123 1.00 95.25 101 ASN A N 1
ATOM 818 C CA . ASN A 1 101 ? 3.899 16.736 25.458 1.00 95.25 101 ASN A CA 1
ATOM 819 C C . ASN A 1 101 ? 5.216 16.005 25.779 1.00 95.25 101 ASN A C 1
ATOM 821 O O . ASN A 1 101 ? 5.374 15.520 26.899 1.00 95.25 101 ASN A O 1
ATOM 825 N N . LYS A 1 102 ? 6.176 15.951 24.841 1.00 95.75 102 LYS A N 1
ATOM 826 C CA . LYS A 1 102 ? 7.455 15.224 24.974 1.00 95.75 102 LYS A CA 1
ATOM 827 C C . LYS A 1 102 ? 7.266 13.751 25.357 1.00 95.75 102 LYS A C 1
ATOM 829 O O . LYS A 1 102 ? 7.989 13.221 26.204 1.00 95.75 102 LYS A O 1
ATOM 834 N N . LEU A 1 103 ? 6.272 13.111 24.752 1.00 94.88 103 LEU A N 1
ATOM 835 C CA . LEU A 1 103 ? 5.949 11.702 24.959 1.00 94.88 103 LEU A CA 1
ATOM 836 C C . LEU A 1 103 ? 6.533 10.845 23.824 1.00 94.88 103 LEU A C 1
ATOM 838 O O . LEU A 1 103 ? 6.750 11.359 22.726 1.00 94.88 103 LEU A O 1
ATOM 842 N N . PRO A 1 104 ? 6.781 9.543 24.059 1.00 93.56 104 PRO A N 1
ATOM 843 C CA . PRO A 1 104 ? 7.064 8.603 22.981 1.00 93.56 104 PRO A CA 1
ATOM 844 C C . PRO A 1 104 ? 5.926 8.607 21.961 1.00 93.56 104 PRO A C 1
ATOM 846 O O . PRO A 1 104 ? 4.758 8.601 22.345 1.00 93.56 104 PRO A O 1
ATOM 849 N N . ASP A 1 105 ? 6.286 8.623 20.683 1.00 93.44 105 ASP A N 1
ATOM 850 C CA . ASP A 1 105 ? 5.363 8.782 19.567 1.00 93.44 105 ASP A CA 1
ATOM 851 C C . ASP A 1 105 ? 5.062 7.419 18.908 1.00 93.44 105 ASP A C 1
ATOM 853 O O . ASP A 1 105 ? 5.941 6.885 18.224 1.00 93.44 105 ASP A O 1
ATOM 857 N N . PRO A 1 106 ? 3.841 6.864 19.065 1.00 93.94 106 PRO A N 1
ATOM 858 C CA . PRO A 1 106 ? 3.455 5.586 18.467 1.00 93.94 106 PRO A CA 1
ATOM 859 C C . PRO A 1 106 ? 3.491 5.575 16.935 1.00 93.94 106 PRO A C 1
ATOM 861 O O . PRO A 1 106 ? 3.530 4.500 16.338 1.00 93.94 106 PRO A O 1
ATOM 864 N N . HIS A 1 107 ? 3.487 6.741 16.271 1.00 93.44 107 HIS A N 1
ATOM 865 C CA . HIS A 1 107 ? 3.651 6.819 14.812 1.00 93.44 107 HIS A CA 1
ATOM 866 C C . HIS A 1 107 ? 5.017 6.295 14.355 1.00 93.44 107 HIS A C 1
ATOM 868 O O . HIS A 1 107 ? 5.156 5.877 13.207 1.00 93.44 107 HIS A O 1
ATOM 874 N N . LYS A 1 108 ? 6.011 6.282 15.253 1.00 93.00 108 LYS A N 1
ATOM 875 C CA . LYS A 1 108 ? 7.402 5.890 14.978 1.00 93.00 108 LYS A CA 1
ATOM 876 C C . LYS A 1 108 ? 7.742 4.476 15.449 1.00 93.00 108 LYS A C 1
ATOM 878 O O . LYS A 1 108 ? 8.909 4.091 15.414 1.00 93.00 108 LYS A O 1
ATOM 883 N N . ASP A 1 109 ? 6.751 3.710 15.898 1.00 92.44 109 ASP A N 1
ATOM 884 C CA . ASP A 1 109 ? 6.953 2.316 16.277 1.00 92.44 109 ASP A CA 1
ATOM 885 C C . ASP A 1 109 ? 7.391 1.487 15.055 1.00 92.44 109 ASP A C 1
ATOM 887 O O . ASP A 1 109 ? 6.726 1.491 14.020 1.00 92.44 109 ASP A O 1
ATOM 891 N N . ASP A 1 110 ? 8.456 0.690 15.202 1.00 85.19 110 ASP A N 1
ATOM 892 C CA . ASP A 1 110 ? 8.925 -0.275 14.183 1.00 85.19 110 ASP A CA 1
ATOM 893 C C . ASP A 1 110 ? 7.876 -1.374 13.901 1.00 85.19 110 ASP A C 1
ATOM 895 O O . ASP A 1 110 ? 7.909 -2.084 12.901 1.00 85.19 110 ASP A O 1
ATOM 899 N N . ASN A 1 111 ? 6.891 -1.521 14.796 1.00 87.56 111 ASN A N 1
ATOM 900 C CA . ASN A 1 111 ? 5.798 -2.491 14.723 1.00 87.56 111 ASN A CA 1
ATOM 901 C C . ASN A 1 111 ? 6.238 -3.958 14.567 1.00 87.56 111 ASN A C 1
ATOM 903 O O . ASN A 1 111 ? 5.370 -4.816 14.531 1.00 87.56 111 ASN A O 1
ATOM 907 N N . ASN A 1 112 ? 7.536 -4.276 14.531 1.00 86.75 112 ASN A N 1
ATOM 908 C CA . ASN A 1 112 ? 8.128 -5.618 14.527 1.00 86.75 112 ASN A CA 1
ATOM 909 C C . ASN A 1 112 ? 7.456 -6.606 13.551 1.00 86.75 112 ASN A C 1
ATOM 911 O O . ASN A 1 112 ? 7.255 -7.774 13.878 1.00 86.75 112 ASN A O 1
ATOM 915 N N . GLY A 1 113 ? 7.079 -6.140 12.357 1.00 88.06 113 GLY A N 1
ATOM 916 C CA . GLY A 1 113 ? 6.410 -6.965 11.342 1.00 88.06 113 GLY A CA 1
ATOM 917 C C . GLY A 1 113 ? 4.909 -7.204 11.566 1.00 88.06 113 GLY A C 1
ATOM 918 O O . GLY A 1 113 ? 4.303 -7.963 10.811 1.00 88.06 113 GLY A O 1
ATOM 919 N N . LEU A 1 114 ? 4.295 -6.556 12.560 1.00 94.19 114 LEU A N 1
ATOM 920 C CA . LEU A 1 114 ? 2.848 -6.560 12.772 1.00 94.19 114 LEU A CA 1
ATOM 921 C C . LEU A 1 114 ? 2.125 -5.772 11.675 1.00 94.19 114 LEU A C 1
ATOM 923 O O . LEU A 1 114 ? 2.581 -4.715 11.232 1.00 94.19 114 LEU A O 1
ATOM 927 N N . ILE A 1 115 ? 0.926 -6.224 11.307 1.00 95.56 115 ILE A N 1
ATOM 928 C CA . ILE A 1 115 ? 0.034 -5.444 10.447 1.00 95.56 115 ILE A CA 1
ATOM 929 C C . ILE A 1 115 ? -0.709 -4.435 11.319 1.00 95.56 115 ILE A C 1
ATOM 931 O O . ILE A 1 115 ? -1.675 -4.792 11.995 1.00 95.56 115 ILE A O 1
ATOM 935 N N . VAL A 1 116 ? -0.255 -3.181 11.311 1.00 96.44 116 VAL A N 1
ATOM 936 C CA . VAL A 1 116 ? -0.814 -2.111 12.147 1.00 96.44 116 VAL A CA 1
ATOM 937 C C . VAL A 1 116 ? -1.479 -1.032 11.299 1.00 96.44 116 VAL A C 1
ATOM 939 O O . VAL A 1 116 ? -0.907 -0.562 10.314 1.00 96.44 116 VAL A O 1
ATOM 942 N N . GLN A 1 117 ? -2.677 -0.601 11.695 1.00 96.69 117 GLN A N 1
ATOM 943 C CA . GLN A 1 117 ? -3.364 0.572 11.165 1.00 96.69 117 GLN A CA 1
ATOM 944 C C . GLN A 1 117 ? -3.657 1.570 12.280 1.00 96.69 117 GLN A C 1
ATOM 946 O O . GLN A 1 117 ? -4.348 1.253 13.244 1.00 96.69 117 GLN A O 1
ATOM 951 N N . HIS A 1 118 ? -3.181 2.801 12.120 1.00 95.81 118 HIS A N 1
ATOM 952 C CA . HIS A 1 118 ? -3.475 3.877 13.057 1.00 95.81 118 HIS A CA 1
ATOM 953 C C . HIS A 1 118 ? -4.774 4.599 12.686 1.00 95.81 118 HIS A C 1
ATOM 955 O O . HIS A 1 118 ? -5.068 4.834 11.509 1.00 95.81 118 HIS A O 1
ATOM 961 N N . ILE A 1 119 ? -5.538 4.973 13.708 1.00 94.88 119 ILE A N 1
ATOM 962 C CA . ILE A 1 119 ? -6.674 5.888 13.633 1.00 94.88 119 ILE A CA 1
ATOM 963 C C . ILE A 1 119 ? -6.363 7.060 14.554 1.00 94.88 119 ILE A C 1
ATOM 965 O O . ILE A 1 119 ? -6.177 6.885 15.755 1.00 94.88 119 ILE A O 1
ATOM 969 N N . ILE A 1 120 ? -6.322 8.256 13.974 1.00 94.81 120 ILE A N 1
ATOM 970 C CA . ILE A 1 120 ? -6.038 9.494 14.699 1.00 94.81 120 ILE A CA 1
ATOM 971 C C . ILE A 1 120 ? -7.333 10.007 15.346 1.00 94.81 120 ILE A C 1
ATOM 973 O O . ILE A 1 120 ? -8.320 10.251 14.643 1.00 94.81 120 ILE A O 1
ATOM 977 N N . VAL A 1 121 ? -7.341 10.167 16.671 1.00 93.38 121 VAL A N 1
ATOM 978 C CA . VAL A 1 121 ? -8.511 10.557 17.486 1.00 93.38 121 VAL A CA 1
ATOM 979 C C . VAL A 1 121 ? -9.085 11.913 17.075 1.00 93.38 121 VAL A C 1
ATOM 981 O O . VAL A 1 121 ? -10.301 12.110 17.053 1.00 93.38 121 VAL A O 1
ATOM 984 N N . GLU A 1 122 ? -8.234 12.846 16.674 1.00 90.88 122 GLU A N 1
ATOM 985 C CA . GLU A 1 122 ? -8.594 14.197 16.243 1.00 90.88 122 GLU A CA 1
ATOM 986 C C . GLU A 1 122 ? -9.406 14.198 14.939 1.00 90.88 122 GLU A C 1
ATOM 988 O O . GLU A 1 122 ? -10.128 15.154 14.655 1.00 90.88 122 GLU A O 1
ATOM 993 N N . ASN A 1 123 ? -9.370 13.104 14.167 1.00 83.44 123 ASN A N 1
ATOM 994 C CA . ASN A 1 123 ? -10.219 12.936 12.986 1.00 83.44 123 ASN A CA 1
ATOM 995 C C . ASN A 1 123 ? -11.664 12.533 13.331 1.00 83.44 123 ASN A C 1
ATOM 997 O O . ASN A 1 123 ? -12.501 12.432 12.421 1.00 83.44 123 ASN A O 1
ATOM 1001 N N . HIS A 1 124 ? -11.981 12.314 14.614 1.00 80.12 124 HIS A N 1
ATOM 1002 C CA . HIS A 1 124 ? -13.317 11.940 15.066 1.00 80.12 124 HIS A CA 1
ATOM 1003 C C . HIS A 1 124 ? -14.338 13.027 14.722 1.00 80.12 124 HIS A C 1
ATOM 1005 O O . HIS A 1 124 ? -14.405 14.090 15.334 1.00 80.12 124 HIS A O 1
ATOM 1011 N N . SER A 1 125 ? -15.156 12.751 13.711 1.00 78.56 125 SER A N 1
ATOM 1012 C CA . SER A 1 125 ? -16.328 13.552 13.376 1.00 78.56 125 SER A CA 1
ATOM 1013 C C . SER A 1 125 ? -17.411 12.636 12.820 1.00 78.56 125 SER A C 1
ATOM 1015 O O . SER A 1 125 ? -17.142 11.805 11.947 1.00 78.56 125 SER A O 1
ATOM 1017 N N . GLU A 1 126 ? -18.644 12.791 13.307 1.00 68.62 126 GLU A N 1
ATOM 1018 C CA . GLU A 1 126 ? -19.770 11.899 12.983 1.00 68.62 126 GLU A CA 1
ATOM 1019 C C . GLU A 1 126 ? -20.009 11.772 11.468 1.00 68.62 126 GLU A C 1
ATOM 1021 O O . GLU A 1 126 ? -20.309 10.693 10.965 1.00 68.62 126 GLU A O 1
ATOM 1026 N N . GLY A 1 127 ? -19.789 12.849 10.704 1.00 75.06 127 GLY A N 1
ATOM 1027 C CA . GLY A 1 127 ? -19.930 12.841 9.243 1.00 75.06 127 GLY A CA 1
ATOM 1028 C C . GLY A 1 127 ? -18.819 12.100 8.487 1.00 75.06 127 GLY A C 1
ATOM 1029 O O . GLY A 1 127 ? -18.999 11.764 7.317 1.00 75.06 127 GLY A O 1
ATOM 1030 N N . LYS A 1 128 ? -17.668 11.836 9.121 1.00 84.19 128 LYS A N 1
ATOM 1031 C CA . LYS A 1 128 ? -16.508 11.186 8.486 1.00 84.19 128 LYS A CA 1
ATOM 1032 C C . LYS A 1 128 ? -16.271 9.762 8.974 1.00 84.19 128 LYS A C 1
ATOM 1034 O O . LYS A 1 128 ? -15.554 9.027 8.299 1.00 84.19 128 LYS A O 1
ATOM 1039 N N . ILE A 1 129 ? -16.886 9.346 10.082 1.00 87.31 129 ILE A N 1
ATOM 1040 C CA . ILE A 1 129 ? -16.564 8.077 10.749 1.00 87.31 129 ILE A CA 1
ATOM 1041 C C . ILE A 1 129 ? -16.761 6.847 9.853 1.00 87.31 129 ILE A C 1
ATOM 1043 O O . ILE A 1 129 ? -15.903 5.972 9.812 1.00 87.31 129 ILE A O 1
ATOM 1047 N N . LYS A 1 130 ? -17.808 6.832 9.017 1.00 87.56 130 LYS A N 1
ATOM 1048 C CA . LYS A 1 130 ? -18.020 5.766 8.020 1.00 87.56 130 LY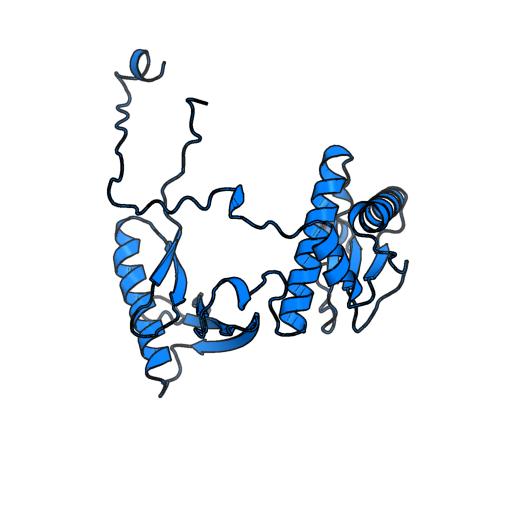S A CA 1
ATOM 1049 C C . LYS A 1 130 ? -16.912 5.706 6.967 1.00 87.56 130 LYS A C 1
ATOM 1051 O O . LYS A 1 130 ? -16.474 4.625 6.583 1.00 87.56 130 LYS A O 1
ATOM 1056 N N . ASN A 1 131 ? -16.437 6.866 6.511 1.00 89.25 131 ASN A N 1
ATOM 1057 C CA . ASN A 1 131 ? -15.334 6.937 5.553 1.00 89.25 131 ASN A CA 1
ATOM 1058 C C . ASN A 1 131 ? -14.014 6.503 6.198 1.00 89.25 131 ASN A C 1
ATOM 1060 O O . ASN A 1 131 ? -13.219 5.843 5.536 1.00 89.25 131 ASN A O 1
ATOM 1064 N N . ILE A 1 132 ? -13.802 6.840 7.476 1.00 90.00 132 ILE A N 1
ATOM 1065 C CA . ILE A 1 132 ? -12.659 6.358 8.262 1.00 90.00 132 ILE A CA 1
ATOM 1066 C C . ILE A 1 132 ? -12.709 4.831 8.345 1.00 90.00 132 ILE A C 1
ATOM 1068 O O . ILE A 1 132 ? -11.754 4.187 7.929 1.00 90.00 132 ILE A O 1
ATOM 1072 N N . GLY A 1 133 ? -13.837 4.249 8.769 1.00 91.44 133 GLY A N 1
ATOM 1073 C CA . GLY A 1 133 ? -13.995 2.795 8.855 1.00 91.44 133 GLY A CA 1
ATOM 1074 C C . GLY A 1 133 ? -13.742 2.087 7.521 1.00 91.44 133 GLY A C 1
ATOM 1075 O O . GLY A 1 133 ? -12.981 1.127 7.470 1.00 91.44 133 GLY A O 1
ATOM 1076 N N . LYS A 1 134 ? -14.283 2.613 6.411 1.00 91.19 134 LYS A N 1
ATOM 1077 C CA . LYS A 1 134 ? -14.003 2.080 5.066 1.00 91.19 134 LYS A CA 1
ATOM 1078 C C . LYS A 1 134 ? -12.512 2.114 4.717 1.00 91.19 134 LYS A C 1
ATOM 1080 O O . LYS A 1 134 ? -11.996 1.125 4.206 1.00 91.19 134 LYS A O 1
ATOM 1085 N N . LYS A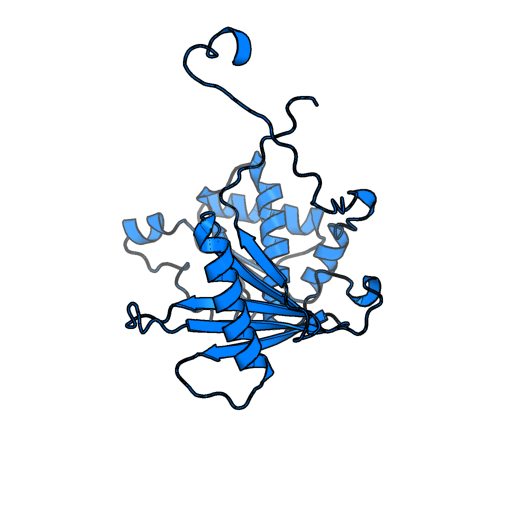 1 135 ? -11.828 3.232 4.975 1.00 92.38 135 LYS A N 1
ATOM 1086 C CA . LYS A 1 135 ? -10.388 3.356 4.704 1.00 92.38 135 LYS A CA 1
ATOM 1087 C C . LYS A 1 135 ? -9.566 2.396 5.553 1.00 92.38 135 LYS A C 1
ATOM 1089 O O . LYS A 1 135 ? -8.724 1.701 5.007 1.00 92.38 135 LYS A O 1
ATOM 1094 N N . VAL A 1 136 ? -9.864 2.306 6.850 1.00 94.88 136 VAL A N 1
ATOM 1095 C CA . VAL A 1 136 ? -9.197 1.384 7.781 1.00 94.88 136 VAL A CA 1
ATOM 1096 C C . VAL A 1 136 ? -9.300 -0.053 7.282 1.00 94.88 136 VAL A C 1
ATOM 1098 O O . VAL A 1 136 ? -8.288 -0.735 7.186 1.00 94.88 136 VAL A O 1
ATOM 1101 N N . VAL A 1 137 ? -10.500 -0.492 6.894 1.00 94.44 137 VAL A N 1
ATOM 1102 C CA . VAL A 1 137 ? -10.716 -1.836 6.341 1.00 94.44 137 VAL A CA 1
ATOM 1103 C C . VAL A 1 137 ? -9.888 -2.062 5.073 1.00 94.44 137 VAL A C 1
ATOM 1105 O O . VAL A 1 137 ? -9.203 -3.075 4.960 1.00 94.44 137 VAL A O 1
ATOM 1108 N N . GLN A 1 138 ? -9.907 -1.115 4.132 1.00 92.19 138 GLN A N 1
ATOM 1109 C CA . GLN A 1 138 ? -9.148 -1.235 2.883 1.00 92.19 138 GLN A CA 1
ATOM 1110 C C . GLN A 1 138 ? -7.634 -1.268 3.121 1.00 92.19 138 GLN A C 1
ATOM 1112 O O . GLN A 1 138 ? -6.945 -2.110 2.552 1.00 92.19 138 GLN A O 1
ATOM 1117 N N . GLU A 1 139 ? -7.116 -0.385 3.973 1.00 94.94 139 GLU A N 1
ATOM 1118 C CA . GLU A 1 139 ? -5.689 -0.312 4.293 1.00 94.94 139 GLU A CA 1
ATOM 1119 C C . GLU A 1 139 ? -5.212 -1.562 5.042 1.00 94.94 139 GLU A C 1
ATOM 1121 O O . GLU A 1 139 ? -4.123 -2.056 4.752 1.00 94.94 139 GLU A O 1
ATOM 1126 N N . LEU A 1 140 ? -6.029 -2.129 5.939 1.00 95.62 140 LEU A N 1
ATOM 1127 C CA . LEU A 1 140 ? -5.721 -3.402 6.596 1.00 95.62 140 LEU A CA 1
ATOM 1128 C C . LEU A 1 140 ? -5.598 -4.551 5.593 1.00 95.62 140 LEU A C 1
ATOM 1130 O O . LEU A 1 140 ? -4.627 -5.301 5.668 1.00 95.62 140 LEU A O 1
ATOM 1134 N N . ILE A 1 141 ? -6.522 -4.661 4.631 1.00 93.94 141 ILE A N 1
ATOM 1135 C CA . ILE A 1 141 ? -6.455 -5.689 3.576 1.00 93.94 141 ILE A CA 1
ATOM 1136 C C . ILE A 1 141 ? -5.202 -5.500 2.738 1.00 93.94 141 ILE A C 1
ATOM 1138 O O . ILE A 1 141 ? -4.452 -6.448 2.563 1.00 93.94 141 ILE A O 1
ATOM 1142 N N . ILE A 1 142 ? -4.919 -4.275 2.289 1.00 93.31 142 ILE A N 1
ATOM 1143 C CA . ILE A 1 142 ? -3.723 -3.983 1.486 1.00 93.31 142 ILE A CA 1
ATOM 1144 C C . ILE A 1 142 ? -2.447 -4.352 2.255 1.00 93.31 142 ILE A C 1
ATOM 1146 O O . ILE A 1 142 ? -1.548 -4.984 1.703 1.00 93.31 142 ILE A O 1
ATOM 1150 N N . LYS A 1 143 ? -2.361 -4.014 3.546 1.00 94.38 143 LYS A N 1
ATOM 1151 C CA . LYS A 1 143 ? -1.222 -4.412 4.385 1.00 94.38 143 LYS A CA 1
ATOM 1152 C C . LYS A 1 143 ? -1.156 -5.932 4.569 1.00 94.38 143 LYS A C 1
ATOM 1154 O O . LYS A 1 143 ? -0.069 -6.505 4.541 1.00 94.38 143 LYS A O 1
ATOM 1159 N N . GLY A 1 144 ? -2.305 -6.592 4.712 1.00 94.06 144 GLY A N 1
ATOM 1160 C CA . GLY A 1 144 ? -2.423 -8.049 4.752 1.00 94.06 144 GLY A CA 1
ATOM 1161 C C . GLY A 1 144 ? -1.971 -8.734 3.466 1.00 94.06 144 GLY A C 1
ATOM 1162 O O . GLY A 1 144 ? -1.305 -9.769 3.536 1.00 94.06 144 GLY A O 1
ATOM 1163 N N . ASP A 1 145 ? -2.277 -8.135 2.321 1.00 93.56 145 ASP A N 1
ATOM 1164 C CA . ASP A 1 145 ? -1.893 -8.584 0.987 1.00 93.56 145 ASP A CA 1
ATOM 1165 C C . ASP A 1 145 ? -0.379 -8.463 0.789 1.00 93.56 145 ASP A C 1
ATOM 1167 O O . ASP A 1 145 ? 0.264 -9.412 0.342 1.00 93.56 145 ASP A O 1
ATOM 1171 N N . ILE A 1 146 ? 0.219 -7.339 1.201 1.00 92.75 146 ILE A N 1
ATOM 1172 C CA . ILE A 1 146 ? 1.679 -7.144 1.179 1.00 92.75 146 ILE A CA 1
ATOM 1173 C C . ILE A 1 146 ? 2.364 -8.177 2.080 1.00 92.75 146 ILE A C 1
ATOM 1175 O O . ILE A 1 146 ? 3.296 -8.853 1.642 1.00 92.75 146 ILE A O 1
ATOM 1179 N N . TYR A 1 147 ? 1.871 -8.350 3.312 1.00 92.31 147 TYR A N 1
ATOM 1180 C CA . TYR A 1 147 ? 2.420 -9.314 4.269 1.00 92.31 147 TYR A CA 1
ATOM 1181 C C . TYR A 1 147 ? 2.330 -10.759 3.757 1.00 92.31 147 TYR A C 1
ATOM 1183 O O . TYR A 1 147 ? 3.285 -11.525 3.866 1.00 92.31 147 TYR A O 1
ATOM 1191 N N . SER A 1 148 ? 1.188 -11.140 3.179 1.00 92.12 148 SER A N 1
ATOM 1192 C CA . SER A 1 148 ? 0.955 -12.496 2.660 1.00 92.12 148 SER A CA 1
ATOM 1193 C C . SER A 1 148 ? 1.486 -12.720 1.241 1.00 92.12 148 SER A C 1
ATOM 1195 O O . SER A 1 148 ? 1.417 -13.841 0.741 1.00 92.12 148 SER A O 1
ATOM 1197 N N . ARG A 1 149 ? 2.025 -11.671 0.602 1.00 94.75 149 ARG A N 1
ATOM 1198 C CA . ARG A 1 149 ? 2.429 -11.648 -0.809 1.00 94.75 149 ARG A CA 1
ATOM 1199 C C . ARG A 1 149 ? 1.315 -12.090 -1.759 1.00 94.75 149 ARG A C 1
ATOM 1201 O O . ARG A 1 149 ? 1.555 -12.833 -2.709 1.00 94.75 149 ARG A O 1
ATOM 1208 N N . LYS A 1 150 ? 0.093 -11.619 -1.523 1.00 93.44 150 LYS A N 1
ATOM 1209 C CA . LYS A 1 150 ? -1.066 -11.953 -2.348 1.00 93.44 150 LYS A CA 1
ATOM 1210 C C . LYS A 1 150 ? -2.040 -10.794 -2.427 1.00 93.44 150 LYS A C 1
ATOM 1212 O O . LYS A 1 150 ? -2.618 -10.420 -1.425 1.00 93.44 150 LYS A O 1
ATOM 1217 N N . LEU A 1 151 ? -2.256 -10.259 -3.622 1.00 91.81 151 LEU A N 1
ATOM 1218 C CA . LEU A 1 151 ? -3.189 -9.170 -3.885 1.00 91.81 151 LEU A CA 1
ATOM 1219 C C . LEU A 1 151 ? -4.620 -9.715 -3.985 1.00 91.81 151 LEU A C 1
ATOM 1221 O O . LEU A 1 151 ? -5.092 -10.063 -5.068 1.00 91.81 151 LEU A O 1
ATOM 1225 N N . SER A 1 152 ? -5.293 -9.826 -2.842 1.00 87.06 152 SER A N 1
ATOM 1226 C CA . SER A 1 152 ? -6.621 -10.432 -2.697 1.00 87.06 152 SER A CA 1
ATOM 1227 C C . SER A 1 152 ? -7.765 -9.481 -3.052 1.00 87.06 152 SER A C 1
ATOM 1229 O O . SER A 1 152 ? -8.853 -9.937 -3.404 1.00 87.06 152 SER A O 1
ATOM 1231 N N . ILE A 1 153 ? -7.514 -8.165 -3.054 1.00 82.62 153 ILE A N 1
ATOM 1232 C CA . ILE A 1 153 ? -8.502 -7.116 -3.368 1.00 82.62 153 ILE A CA 1
ATOM 1233 C C . ILE A 1 153 ? -9.003 -7.137 -4.830 1.00 82.62 153 ILE A C 1
ATOM 1235 O O . ILE A 1 153 ? -9.735 -6.257 -5.271 1.00 82.62 153 ILE A O 1
ATOM 1239 N N . TYR A 1 154 ? -8.598 -8.105 -5.641 1.00 82.06 154 TYR A N 1
ATOM 1240 C CA . TYR A 1 154 ? -9.073 -8.229 -7.008 1.00 82.06 154 TYR A CA 1
ATOM 1241 C C . TYR A 1 154 ? -9.176 -9.701 -7.399 1.00 82.06 154 TYR A C 1
ATOM 1243 O O . TYR A 1 154 ? -8.295 -10.503 -7.103 1.00 82.06 154 TYR A O 1
ATOM 1251 N N . ASP A 1 155 ? -10.253 -10.064 -8.093 1.00 78.50 155 ASP A N 1
ATOM 1252 C CA . ASP A 1 155 ? -10.397 -11.401 -8.663 1.00 78.50 155 ASP A CA 1
ATOM 1253 C C . ASP A 1 155 ? -9.633 -11.482 -9.991 1.00 78.50 155 ASP A C 1
ATOM 1255 O O . ASP A 1 155 ? -10.159 -11.199 -11.072 1.00 78.50 155 ASP A O 1
ATOM 1259 N N . TRP A 1 156 ? -8.367 -11.883 -9.893 1.00 83.38 156 TRP A N 1
ATOM 1260 C CA . TRP A 1 156 ? -7.438 -11.993 -11.020 1.00 83.38 156 TRP A CA 1
ATOM 1261 C C . TRP A 1 156 ? -7.918 -12.931 -12.130 1.00 83.38 156 TRP A C 1
ATOM 1263 O O . TRP A 1 156 ? -7.578 -12.725 -13.298 1.00 83.38 156 TRP A O 1
ATOM 1273 N N . THR A 1 157 ? -8.789 -13.897 -11.816 1.00 78.19 157 THR A N 1
ATOM 1274 C CA . THR A 1 157 ? -9.343 -14.815 -12.823 1.00 78.19 157 THR A CA 1
ATOM 1275 C C . THR A 1 157 ? -10.211 -14.090 -13.859 1.00 78.19 157 THR A C 1
ATOM 1277 O O . THR A 1 157 ? -10.333 -14.543 -15.003 1.00 78.19 157 THR A O 1
ATOM 1280 N N . GLN A 1 158 ? -10.753 -12.914 -13.514 1.00 79.00 158 GLN A N 1
ATOM 1281 C CA . GLN A 1 158 ? -11.573 -12.101 -14.417 1.00 79.00 158 GLN A CA 1
ATOM 1282 C C . GLN A 1 158 ? -10.777 -11.509 -15.579 1.00 79.00 158 GLN A C 1
ATOM 1284 O O . GLN A 1 158 ? -11.362 -11.246 -16.633 1.00 79.00 158 GLN A O 1
ATOM 1289 N N . LEU A 1 159 ? -9.457 -11.349 -15.432 1.00 77.06 159 LEU A N 1
ATOM 1290 C CA . LEU A 1 159 ? -8.601 -10.847 -16.509 1.00 77.06 159 LEU A CA 1
ATOM 1291 C C . LEU A 1 159 ? -8.428 -11.863 -17.642 1.00 77.06 159 LEU A C 1
ATOM 1293 O O . LEU A 1 159 ? -8.023 -11.467 -18.733 1.00 77.06 159 LEU A O 1
ATOM 1297 N N . ARG A 1 160 ? -8.755 -13.148 -17.408 1.00 83.38 160 ARG A N 1
ATOM 1298 C CA . ARG A 1 160 ? -8.667 -14.238 -18.401 1.00 83.38 160 ARG A CA 1
ATOM 1299 C C . ARG A 1 160 ? -7.342 -14.222 -19.170 1.00 83.38 160 ARG A C 1
ATOM 1301 O O . ARG A 1 160 ? -7.314 -14.389 -20.387 1.00 83.38 160 ARG A O 1
ATOM 1308 N N . THR A 1 161 ? -6.260 -13.981 -18.442 1.00 84.12 161 THR A N 1
ATOM 1309 C CA . THR A 1 161 ? -4.903 -13.840 -18.963 1.00 84.12 161 THR A CA 1
ATOM 1310 C C . THR A 1 161 ? -3.961 -14.669 -18.103 1.00 84.12 161 THR A C 1
ATOM 1312 O O . THR A 1 161 ? -4.163 -14.780 -16.898 1.00 84.12 161 THR A O 1
ATOM 1315 N N . ASP A 1 162 ? -2.936 -15.237 -18.720 1.00 90.00 162 ASP A N 1
ATOM 1316 C CA . ASP A 1 162 ? -1.812 -15.924 -18.073 1.00 90.00 162 ASP A CA 1
ATOM 1317 C C . ASP A 1 162 ? -0.614 -14.986 -17.842 1.00 90.00 162 ASP A C 1
ATOM 1319 O O . ASP A 1 162 ? 0.447 -15.398 -17.378 1.00 90.00 162 ASP A O 1
ATOM 1323 N N . LYS A 1 163 ? -0.796 -13.701 -18.146 1.00 92.69 163 LYS A N 1
ATOM 1324 C CA . LYS A 1 163 ? 0.233 -12.675 -18.019 1.00 92.69 163 LYS A CA 1
ATOM 1325 C C . LYS A 1 163 ? 0.475 -12.259 -16.574 1.00 92.69 163 LYS A C 1
ATOM 1327 O O . LYS A 1 163 ? -0.458 -11.884 -15.865 1.00 92.69 163 LYS A O 1
ATOM 1332 N N . THR A 1 164 ? 1.749 -12.205 -16.213 1.00 95.00 164 THR A N 1
ATOM 1333 C CA . THR A 1 164 ? 2.237 -11.473 -15.043 1.00 95.00 164 THR A CA 1
ATOM 1334 C C . THR A 1 164 ? 2.370 -9.997 -15.395 1.00 95.00 164 THR A C 1
ATOM 1336 O O . THR A 1 164 ? 2.868 -9.655 -16.468 1.00 95.00 164 THR A O 1
ATOM 1339 N N . TRP A 1 165 ? 1.926 -9.130 -14.493 1.00 95.31 165 TRP A N 1
ATOM 1340 C CA . TRP A 1 165 ? 2.081 -7.685 -14.622 1.00 95.31 165 TRP A CA 1
ATOM 1341 C C . TRP A 1 165 ? 3.185 -7.189 -13.705 1.00 95.31 165 TRP A C 1
ATOM 1343 O O . TRP A 1 165 ? 3.187 -7.500 -12.519 1.00 95.31 165 TRP A O 1
ATOM 1353 N N . SER A 1 166 ? 4.086 -6.390 -14.254 1.00 97.50 166 SER A N 1
ATOM 1354 C CA . SER A 1 166 ? 5.168 -5.728 -13.541 1.00 97.50 166 SER A CA 1
ATOM 1355 C C . SER A 1 166 ? 4.863 -4.244 -13.415 1.00 97.50 166 SER A C 1
ATOM 1357 O O . SER A 1 166 ? 4.489 -3.595 -14.393 1.00 97.50 166 SER A O 1
ATOM 1359 N N . PHE A 1 167 ? 5.058 -3.719 -12.214 1.00 97.75 167 PHE A N 1
ATOM 1360 C CA . PHE A 1 167 ? 4.999 -2.306 -11.876 1.00 97.75 167 PHE A CA 1
ATOM 1361 C C . PHE A 1 167 ? 6.352 -1.916 -11.308 1.00 97.75 167 PHE A C 1
ATOM 1363 O O . PHE A 1 167 ? 6.839 -2.572 -10.390 1.00 97.75 167 PHE A O 1
ATOM 1370 N N . VAL A 1 168 ? 6.960 -0.869 -11.848 1.00 98.19 168 VAL A N 1
ATOM 1371 C CA . VAL A 1 168 ? 8.262 -0.385 -11.388 1.00 98.19 168 VAL A CA 1
ATOM 1372 C C . VAL A 1 168 ? 8.116 1.065 -10.977 1.00 98.19 168 VAL A C 1
ATOM 1374 O O . VAL A 1 168 ? 7.535 1.846 -11.727 1.00 98.19 168 VAL A O 1
ATOM 1377 N N . THR A 1 169 ? 8.645 1.417 -9.812 1.00 97.44 169 THR A N 1
ATOM 1378 C CA . THR A 1 169 ? 8.925 2.798 -9.409 1.00 97.44 169 THR A CA 1
ATOM 1379 C C . THR A 1 169 ? 10.434 2.992 -9.305 1.00 97.44 169 THR A C 1
ATOM 1381 O O . THR A 1 169 ? 11.190 2.019 -9.242 1.00 97.44 169 THR A O 1
ATOM 1384 N N . ARG A 1 170 ? 10.898 4.244 -9.299 1.00 95.31 170 ARG A N 1
ATOM 1385 C CA . ARG A 1 170 ? 12.302 4.544 -9.010 1.00 95.31 170 ARG A CA 1
ATOM 1386 C C . ARG A 1 170 ? 12.441 5.738 -8.086 1.00 95.31 170 ARG A C 1
ATOM 1388 O O . ARG A 1 170 ? 11.674 6.694 -8.197 1.00 95.31 170 ARG A O 1
ATOM 1395 N N . GLU A 1 171 ? 13.469 5.708 -7.258 1.00 94.00 171 GLU A N 1
ATOM 1396 C CA . GLU A 1 171 ? 13.825 6.783 -6.343 1.00 94.00 171 GLU A CA 1
ATOM 1397 C C . GLU A 1 171 ? 15.286 7.163 -6.541 1.00 94.00 171 GLU A C 1
ATOM 1399 O O . GLU A 1 171 ? 16.128 6.339 -6.898 1.00 94.00 171 GLU A O 1
ATOM 1404 N N . LYS A 1 172 ? 15.587 8.450 -6.375 1.00 93.00 172 LYS A N 1
ATOM 1405 C CA . LYS A 1 172 ? 16.956 8.933 -6.506 1.00 93.00 172 LYS A CA 1
ATOM 1406 C C . LYS A 1 172 ? 17.743 8.534 -5.259 1.00 93.00 172 LYS A C 1
ATOM 1408 O O . LYS A 1 172 ? 17.323 8.850 -4.151 1.00 93.00 172 LYS A O 1
ATOM 1413 N N . ILE A 1 173 ? 18.912 7.935 -5.452 1.00 93.81 173 ILE A N 1
ATOM 1414 C CA . ILE A 1 173 ? 19.816 7.587 -4.356 1.00 93.81 173 ILE A CA 1
ATOM 1415 C C . ILE A 1 173 ? 20.472 8.869 -3.823 1.00 93.81 173 ILE A C 1
ATOM 1417 O O . ILE A 1 173 ? 21.031 9.672 -4.582 1.00 93.81 173 ILE A O 1
ATOM 1421 N N . GLU A 1 174 ? 20.391 9.077 -2.508 1.00 91.06 174 GLU A N 1
ATOM 1422 C CA . GLU A 1 174 ? 21.021 10.218 -1.841 1.00 91.06 174 GLU A CA 1
ATOM 1423 C C . GLU A 1 174 ? 22.554 10.187 -1.968 1.00 91.06 174 GLU A C 1
ATOM 1425 O O . GLU A 1 174 ? 23.177 9.140 -2.119 1.00 91.06 174 GLU A O 1
ATOM 1430 N N . GLY A 1 175 ? 23.184 11.364 -1.917 1.00 88.06 175 GLY A N 1
ATOM 1431 C CA . GLY A 1 175 ? 24.640 11.509 -2.054 1.00 88.06 175 GLY A CA 1
ATOM 1432 C C . GLY A 1 175 ? 25.143 11.634 -3.496 1.00 88.06 175 GLY A C 1
ATOM 1433 O O . GLY A 1 175 ? 26.265 12.090 -3.705 1.00 88.06 175 GLY A O 1
ATOM 1434 N N . TYR A 1 176 ? 24.298 11.342 -4.487 1.00 85.31 176 TYR A N 1
ATOM 1435 C CA . TYR A 1 176 ? 24.621 11.469 -5.907 1.00 85.31 176 TYR A CA 1
ATOM 1436 C C . TYR A 1 176 ? 23.954 12.705 -6.536 1.00 85.31 176 TYR A C 1
ATOM 1438 O O . TYR A 1 176 ? 22.753 12.957 -6.377 1.00 85.31 176 TYR A O 1
ATOM 1446 N N . THR A 1 177 ? 24.717 13.526 -7.260 1.00 79.44 177 THR A N 1
ATOM 1447 C CA . THR A 1 177 ? 24.228 14.759 -7.909 1.00 79.44 177 THR A CA 1
ATOM 1448 C C . THR A 1 177 ? 24.387 14.686 -9.420 1.00 79.44 177 THR A C 1
ATOM 1450 O O . THR A 1 177 ? 25.076 13.825 -9.941 1.00 79.44 177 THR A O 1
ATOM 1453 N N . TYR A 1 178 ? 23.674 15.542 -10.154 1.00 69.44 178 TYR A N 1
ATOM 1454 C CA . TYR A 1 178 ? 23.783 15.578 -11.613 1.00 69.44 178 TYR A CA 1
ATOM 1455 C C . TYR A 1 178 ? 25.219 15.951 -12.039 1.00 69.44 178 TYR A C 1
ATOM 1457 O O . TYR A 1 178 ? 25.763 16.901 -11.468 1.00 69.44 178 TYR A O 1
ATOM 1465 N N . PRO A 1 179 ? 25.811 15.294 -13.058 1.00 71.31 179 PRO A N 1
ATOM 1466 C CA . PRO A 1 179 ? 25.215 14.298 -13.962 1.00 71.31 179 PRO A CA 1
ATOM 1467 C C . PRO A 1 179 ? 25.215 12.853 -13.439 1.00 71.31 179 PRO A C 1
ATOM 1469 O O . PRO A 1 179 ? 24.494 12.026 -13.985 1.00 71.31 179 PRO A O 1
ATOM 1472 N N . ASP A 1 180 ? 25.937 12.571 -12.359 1.00 81.06 180 ASP A N 1
ATOM 1473 C CA . ASP A 1 180 ? 26.133 11.240 -11.768 1.00 81.06 180 ASP A CA 1
ATOM 1474 C C . ASP A 1 180 ? 24.958 10.800 -10.878 1.00 81.06 180 ASP A C 1
ATOM 1476 O O . ASP A 1 180 ? 25.147 10.187 -9.834 1.00 81.06 180 ASP A O 1
ATOM 1480 N N . SER A 1 181 ? 23.723 11.178 -11.224 1.00 87.31 181 SER A N 1
ATOM 1481 C CA . SER A 1 181 ? 22.554 10.792 -10.426 1.00 87.31 181 SER A CA 1
ATOM 1482 C C . SER A 1 181 ? 22.236 9.316 -10.629 1.00 87.31 181 SER A C 1
ATOM 1484 O O . SER A 1 181 ? 21.984 8.899 -11.755 1.00 87.31 181 SER A O 1
ATOM 1486 N N . HIS A 1 182 ? 22.179 8.583 -9.523 1.00 92.88 182 HIS A N 1
ATOM 1487 C CA . HIS A 1 182 ? 21.844 7.166 -9.487 1.00 92.88 182 HIS A CA 1
ATOM 1488 C C . HIS A 1 182 ? 20.448 6.930 -8.920 1.00 92.88 182 HIS A C 1
ATOM 1490 O O . HIS A 1 182 ? 19.933 7.744 -8.141 1.00 92.88 182 HIS A O 1
ATOM 1496 N N . PHE A 1 183 ? 19.842 5.818 -9.318 1.00 94.50 183 PHE A N 1
ATOM 1497 C CA . PHE A 1 183 ? 18.475 5.470 -8.959 1.00 94.50 183 PHE A CA 1
ATOM 1498 C C . PHE A 1 183 ? 18.374 4.040 -8.435 1.00 94.50 183 PHE A C 1
ATOM 1500 O O . PHE A 1 183 ? 18.992 3.111 -8.960 1.00 94.50 183 PHE A O 1
ATOM 1507 N N . GLU A 1 184 ? 17.543 3.877 -7.412 1.00 96.06 184 GLU A N 1
ATOM 1508 C CA . GLU A 1 184 ? 17.046 2.587 -6.958 1.00 96.06 184 GLU A CA 1
ATOM 1509 C C . GLU A 1 184 ? 15.677 2.343 -7.594 1.00 96.06 184 GLU A C 1
ATOM 1511 O O . GLU A 1 184 ? 14.821 3.227 -7.624 1.00 96.06 184 GLU A O 1
ATOM 1516 N N . TYR A 1 185 ? 15.482 1.148 -8.134 1.00 96.44 185 TYR A N 1
ATOM 1517 C CA . TYR A 1 185 ? 14.281 0.707 -8.822 1.00 96.44 185 TYR A CA 1
ATOM 1518 C C . TYR A 1 185 ? 13.594 -0.347 -7.964 1.00 96.44 185 TYR A C 1
ATOM 1520 O O . TYR A 1 185 ? 14.202 -1.358 -7.610 1.00 96.44 185 TYR A O 1
ATOM 1528 N N . ASN A 1 186 ? 12.317 -0.125 -7.671 1.00 97.50 186 ASN A N 1
ATOM 1529 C CA . ASN A 1 186 ? 11.481 -1.026 -6.891 1.00 97.50 186 ASN A CA 1
ATOM 1530 C C . ASN A 1 186 ? 10.430 -1.637 -7.813 1.00 97.50 186 ASN A C 1
ATOM 1532 O O . ASN A 1 186 ? 9.573 -0.932 -8.349 1.00 97.50 186 ASN A O 1
ATOM 1536 N N . MET A 1 187 ? 10.512 -2.947 -8.025 1.00 97.44 187 MET A N 1
ATOM 1537 C CA . MET A 1 187 ? 9.612 -3.694 -8.891 1.00 97.44 187 MET A CA 1
ATOM 1538 C C . MET A 1 187 ? 8.671 -4.569 -8.070 1.00 97.44 187 MET A C 1
ATOM 1540 O O . MET A 1 187 ? 9.096 -5.379 -7.248 1.00 97.44 187 MET A O 1
ATOM 1544 N N . MET A 1 188 ? 7.380 -4.448 -8.359 1.00 97.50 188 MET A N 1
ATOM 1545 C CA . MET A 1 188 ? 6.337 -5.359 -7.914 1.00 97.50 188 MET A CA 1
ATOM 1546 C C . MET A 1 188 ? 5.810 -6.132 -9.120 1.00 97.50 188 MET A C 1
ATOM 1548 O O . MET A 1 188 ? 5.400 -5.540 -10.116 1.00 97.50 188 MET A O 1
ATOM 1552 N N . THR A 1 189 ? 5.771 -7.454 -9.018 1.00 96.88 189 THR A N 1
ATOM 1553 C CA . THR A 1 189 ? 5.135 -8.331 -10.005 1.00 96.88 189 THR A CA 1
ATOM 1554 C C . THR A 1 189 ? 3.875 -8.945 -9.420 1.00 96.88 189 THR A C 1
ATOM 1556 O O . THR A 1 189 ? 3.853 -9.308 -8.244 1.00 96.88 189 THR A O 1
ATOM 1559 N N . VAL A 1 1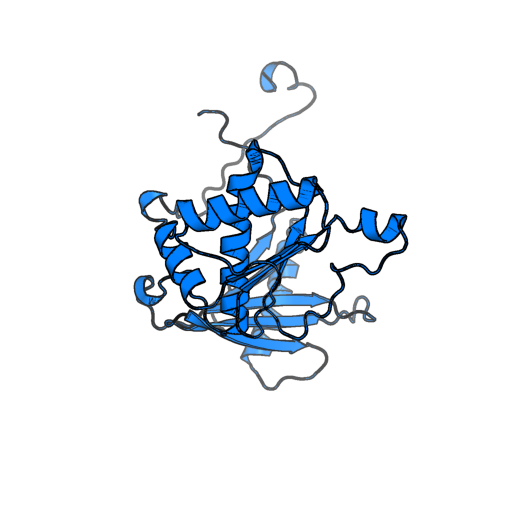90 ? 2.828 -9.053 -10.235 1.00 95.38 190 VAL A N 1
ATOM 1560 C CA . VAL A 1 190 ? 1.561 -9.688 -9.873 1.00 95.38 190 VAL A CA 1
ATOM 1561 C C . VAL A 1 190 ? 1.246 -10.776 -10.879 1.00 95.38 190 VAL A C 1
ATOM 1563 O O . VAL A 1 190 ? 1.074 -10.514 -12.072 1.00 95.38 190 VAL A O 1
ATOM 1566 N N . THR A 1 191 ? 1.200 -12.010 -10.398 1.00 94.62 191 THR A N 1
ATOM 1567 C CA . THR A 1 191 ? 0.875 -13.181 -11.219 1.00 94.62 191 THR A CA 1
ATOM 1568 C C . THR A 1 191 ? -0.623 -13.230 -11.560 1.00 94.62 191 THR A C 1
ATOM 1570 O O . THR A 1 191 ? -1.435 -12.576 -10.900 1.00 94.62 191 THR A O 1
ATOM 1573 N N . PRO A 1 192 ? -1.042 -14.061 -12.532 1.00 91.31 192 PRO A N 1
ATOM 1574 C CA . PRO A 1 192 ? -2.462 -14.307 -12.818 1.00 91.31 192 PRO A CA 1
ATOM 1575 C C . PRO A 1 192 ? -3.293 -14.831 -11.638 1.00 91.31 192 PRO A C 1
ATOM 1577 O O . PRO A 1 192 ? -4.520 -14.821 -11.696 1.00 91.31 192 PRO A O 1
ATOM 1580 N N . THR A 1 193 ? -2.648 -15.334 -10.586 1.00 90.88 193 THR A N 1
ATOM 1581 C CA . THR A 1 193 ? -3.281 -15.825 -9.352 1.00 90.88 193 THR A CA 1
ATOM 1582 C C . THR A 1 193 ? -3.299 -14.779 -8.235 1.00 90.88 193 THR A C 1
ATOM 1584 O O . THR A 1 193 ? -3.805 -15.059 -7.145 1.00 90.88 193 THR A O 1
ATOM 1587 N N . GLY A 1 194 ? -2.779 -13.577 -8.505 1.00 92.38 194 GLY A N 1
ATOM 1588 C CA . GLY A 1 194 ? -2.671 -12.475 -7.554 1.00 92.38 194 GLY A CA 1
ATOM 1589 C C . GLY A 1 194 ? -1.450 -12.551 -6.643 1.00 92.38 194 GLY A C 1
ATOM 1590 O O . GLY A 1 194 ? -1.298 -11.693 -5.782 1.00 92.38 194 GLY A O 1
ATOM 1591 N N . ASP A 1 195 ? -0.578 -13.548 -6.801 1.00 95.44 195 ASP A N 1
ATOM 1592 C CA . ASP A 1 195 ? 0.630 -13.653 -5.980 1.00 95.44 195 ASP A CA 1
ATOM 1593 C C . ASP A 1 195 ? 1.599 -12.511 -6.323 1.00 95.44 195 ASP A C 1
ATOM 1595 O O . ASP A 1 195 ? 1.817 -12.209 -7.503 1.00 95.44 195 ASP A O 1
ATOM 1599 N N . LEU A 1 196 ? 2.149 -11.886 -5.281 1.00 96.56 196 LEU A N 1
ATOM 1600 C CA . LEU A 1 196 ? 3.023 -10.720 -5.341 1.00 96.56 196 LEU A CA 1
ATOM 1601 C C . LEU A 1 196 ? 4.488 -11.123 -5.189 1.00 96.56 196 LEU A C 1
ATOM 1603 O O . LEU A 1 196 ? 4.852 -11.892 -4.298 1.00 96.56 196 LEU A O 1
ATOM 1607 N N . ASN A 1 197 ? 5.353 -10.527 -6.001 1.00 97.25 197 ASN A N 1
ATOM 1608 C CA . ASN A 1 197 ? 6.797 -10.617 -5.815 1.00 97.25 197 ASN A CA 1
ATOM 1609 C C . ASN A 1 197 ? 7.433 -9.236 -5.882 1.00 97.25 197 ASN A C 1
ATOM 1611 O O . ASN A 1 197 ? 7.089 -8.440 -6.753 1.00 97.25 197 ASN A O 1
ATOM 1615 N N . PHE A 1 198 ? 8.372 -8.988 -4.976 1.00 96.75 198 PHE A N 1
ATOM 1616 C CA . PHE A 1 198 ? 9.078 -7.720 -4.852 1.00 96.75 198 PHE A CA 1
ATOM 1617 C C . PHE A 1 198 ? 10.556 -7.925 -5.157 1.00 96.75 198 PHE A C 1
ATOM 1619 O O . PHE A 1 198 ? 11.169 -8.868 -4.649 1.00 96.75 198 PHE A O 1
ATOM 1626 N N . GLU A 1 199 ? 11.111 -7.039 -5.970 1.00 96.00 199 GLU A N 1
ATOM 1627 C CA . GLU A 1 199 ? 12.523 -7.012 -6.321 1.00 96.00 199 GLU A CA 1
ATOM 1628 C C . GLU A 1 199 ? 13.018 -5.566 -6.331 1.00 96.00 199 GLU A C 1
ATOM 1630 O O . GLU A 1 199 ? 12.343 -4.682 -6.854 1.00 96.00 199 GLU A O 1
ATOM 1635 N N . THR A 1 200 ? 14.216 -5.345 -5.795 1.00 96.12 200 THR A N 1
ATOM 1636 C CA . THR A 1 200 ? 14.891 -4.045 -5.811 1.00 96.12 200 THR A CA 1
ATOM 1637 C C . THR A 1 200 ? 16.242 -4.183 -6.503 1.00 96.12 200 THR A C 1
ATOM 1639 O O . THR A 1 200 ? 16.932 -5.193 -6.341 1.00 96.12 200 THR A O 1
ATOM 1642 N N . PHE A 1 201 ? 16.615 -3.191 -7.309 1.00 95.56 201 PHE A N 1
ATOM 1643 C CA . PHE A 1 201 ? 17.924 -3.109 -7.962 1.00 95.56 201 PHE A CA 1
ATOM 1644 C C . PHE A 1 201 ? 18.309 -1.648 -8.214 1.00 95.56 201 PHE A C 1
ATOM 1646 O O . PHE A 1 201 ? 17.452 -0.772 -8.188 1.00 95.56 201 PHE A O 1
ATOM 1653 N N . ASN A 1 202 ? 19.584 -1.366 -8.470 1.00 94.38 202 ASN A N 1
ATOM 1654 C CA . ASN A 1 202 ? 20.070 -0.011 -8.742 1.00 94.38 202 ASN A CA 1
ATOM 1655 C C . ASN A 1 202 ? 20.888 0.042 -10.039 1.00 94.38 202 ASN A C 1
ATOM 1657 O O . ASN A 1 202 ? 21.201 -0.994 -10.621 1.00 94.38 202 ASN A O 1
ATOM 1661 N N . ASP A 1 203 ? 21.204 1.255 -10.489 1.00 92.00 203 ASP A N 1
ATOM 1662 C CA . ASP A 1 203 ? 22.042 1.520 -11.668 1.00 92.00 203 ASP A CA 1
ATOM 1663 C C . ASP A 1 203 ? 23.518 1.821 -11.331 1.00 92.00 203 ASP A C 1
ATOM 1665 O O . ASP A 1 203 ? 24.282 2.236 -12.203 1.00 92.00 203 ASP A O 1
ATOM 1669 N N . ILE A 1 204 ? 23.928 1.618 -10.074 1.00 90.38 204 ILE A N 1
ATOM 1670 C CA . ILE A 1 204 ? 25.332 1.712 -9.645 1.00 90.38 204 ILE A CA 1
ATOM 1671 C C . ILE A 1 204 ? 26.052 0.408 -9.994 1.00 90.38 204 ILE A C 1
ATOM 1673 O O . ILE A 1 204 ? 27.166 0.417 -10.522 1.00 90.38 204 ILE A O 1
ATOM 1677 N N . GLU A 1 205 ? 25.420 -0.721 -9.682 1.00 84.88 205 GLU A N 1
ATOM 1678 C CA . GLU A 1 205 ? 25.973 -2.044 -9.927 1.00 84.88 205 GLU A CA 1
ATOM 1679 C C . GLU A 1 205 ? 25.641 -2.518 -11.349 1.00 84.88 205 GLU A C 1
ATOM 1681 O O . GLU A 1 205 ? 24.477 -2.480 -11.760 1.00 84.88 205 GLU A O 1
ATOM 1686 N N . PRO A 1 206 ? 26.632 -3.008 -12.118 1.00 81.12 206 PRO A N 1
ATOM 1687 C CA . PRO A 1 206 ? 26.363 -3.641 -13.400 1.00 81.12 206 PRO A CA 1
ATOM 1688 C C . PRO A 1 206 ? 25.404 -4.818 -13.218 1.00 81.12 206 PRO A C 1
ATOM 1690 O O . PRO A 1 206 ? 25.603 -5.668 -12.350 1.00 81.12 206 PRO A O 1
ATOM 1693 N N . THR A 1 207 ? 24.380 -4.893 -14.062 1.00 84.81 207 THR A N 1
ATOM 1694 C CA . THR A 1 207 ? 23.440 -6.012 -14.072 1.00 84.81 207 THR A CA 1
ATOM 1695 C C . THR A 1 207 ? 23.642 -6.860 -15.320 1.00 84.81 207 THR A C 1
ATOM 1697 O O . THR A 1 207 ? 23.838 -6.332 -16.404 1.00 84.81 207 THR A O 1
ATOM 1700 N N . GLU A 1 208 ? 23.578 -8.185 -15.182 1.00 86.56 208 GLU A N 1
ATOM 1701 C CA . GLU A 1 208 ? 23.558 -9.106 -16.331 1.00 86.56 208 GLU A CA 1
ATOM 1702 C C . GLU A 1 208 ? 22.132 -9.323 -16.875 1.00 86.56 208 GLU A C 1
ATOM 1704 O O . GLU A 1 208 ? 21.925 -10.057 -17.841 1.00 86.56 208 GLU A O 1
ATOM 1709 N N . SER A 1 209 ? 21.122 -8.717 -16.238 1.00 93.06 209 SER A N 1
ATOM 1710 C CA . SER A 1 209 ? 19.726 -8.851 -16.644 1.00 93.06 209 SER A CA 1
ATOM 1711 C C . SER A 1 209 ? 19.379 -7.853 -17.742 1.00 93.06 209 SER A C 1
ATOM 1713 O O . SER A 1 209 ? 19.213 -6.659 -17.483 1.00 93.06 209 SER A O 1
ATOM 1715 N N . THR A 1 210 ? 19.156 -8.372 -18.950 1.00 93.44 210 THR A N 1
ATOM 1716 C CA . THR A 1 210 ? 18.664 -7.591 -20.095 1.00 93.44 210 THR A CA 1
ATOM 1717 C C . THR A 1 210 ? 17.346 -6.877 -19.794 1.00 93.44 210 THR A C 1
ATOM 1719 O O . THR A 1 210 ? 17.076 -5.805 -20.333 1.00 93.44 210 THR A O 1
ATOM 1722 N N . ASP A 1 211 ? 16.523 -7.452 -18.915 1.00 94.94 211 ASP A N 1
ATOM 1723 C CA . ASP A 1 211 ? 15.247 -6.860 -18.520 1.00 94.94 211 ASP A CA 1
ATOM 1724 C C . ASP A 1 211 ? 15.461 -5.626 -17.639 1.00 94.94 211 ASP A C 1
ATOM 1726 O O . ASP A 1 211 ? 14.845 -4.586 -17.871 1.00 94.94 211 ASP A O 1
ATOM 1730 N N . LYS A 1 212 ? 16.384 -5.698 -16.672 1.00 96.06 212 LYS A N 1
ATOM 1731 C CA . LYS A 1 212 ? 16.730 -4.555 -15.811 1.00 96.06 212 LYS A CA 1
ATOM 1732 C C . LYS A 1 212 ? 17.361 -3.425 -16.615 1.00 96.06 212 LYS A C 1
ATOM 1734 O O . LYS A 1 212 ? 16.949 -2.277 -16.457 1.00 96.06 212 LYS A O 1
ATOM 1739 N N . GLU A 1 213 ? 18.279 -3.748 -17.527 1.00 94.88 213 GLU A N 1
ATOM 1740 C CA . GLU A 1 213 ? 18.860 -2.768 -18.456 1.00 94.88 213 GLU A CA 1
ATOM 1741 C C . GLU A 1 213 ? 17.770 -2.056 -19.264 1.00 94.88 213 GLU A C 1
ATOM 1743 O O . GLU A 1 213 ? 17.769 -0.828 -19.392 1.00 94.88 213 GLU A O 1
ATOM 1748 N N . ARG A 1 214 ? 16.789 -2.814 -19.767 1.00 96.38 214 ARG A N 1
ATOM 1749 C CA . ARG A 1 214 ? 15.683 -2.252 -20.540 1.00 96.38 214 ARG A CA 1
ATOM 1750 C C . ARG A 1 214 ? 14.761 -1.374 -19.698 1.00 96.38 214 ARG A C 1
ATOM 1752 O O . ARG A 1 214 ? 14.346 -0.322 -20.175 1.00 96.38 214 ARG A O 1
ATOM 1759 N N . ILE A 1 215 ? 14.469 -1.754 -18.455 1.00 97.00 215 ILE A N 1
ATOM 1760 C CA . ILE A 1 215 ? 13.690 -0.928 -17.517 1.00 97.00 215 ILE A CA 1
ATOM 1761 C C . ILE A 1 215 ? 14.384 0.420 -17.278 1.00 97.00 215 ILE A C 1
ATOM 1763 O O . ILE A 1 215 ? 13.741 1.468 -17.387 1.00 97.00 215 ILE A O 1
ATOM 1767 N N . MET A 1 216 ? 15.692 0.405 -16.999 1.00 95.06 216 MET A N 1
ATOM 1768 C CA . MET A 1 216 ? 16.490 1.622 -16.795 1.00 95.06 216 MET A CA 1
ATOM 1769 C C . MET A 1 216 ? 16.477 2.514 -18.043 1.00 95.06 216 MET A C 1
ATOM 1771 O O . MET A 1 216 ? 16.250 3.726 -17.945 1.00 95.06 216 MET A O 1
ATOM 1775 N N . LEU A 1 217 ? 16.659 1.910 -19.224 1.00 94.88 217 LEU A N 1
ATOM 1776 C CA . LEU A 1 217 ? 16.615 2.611 -20.506 1.00 94.88 217 LEU A CA 1
ATOM 1777 C C . LEU A 1 217 ? 15.256 3.288 -20.731 1.00 94.88 217 LEU A C 1
ATOM 1779 O O . LEU A 1 217 ? 15.219 4.497 -20.960 1.00 94.88 217 LEU A O 1
ATOM 1783 N N . MET A 1 218 ? 14.149 2.551 -20.592 1.00 96.50 218 MET A N 1
ATOM 1784 C CA . MET A 1 218 ? 12.802 3.096 -20.807 1.00 96.50 218 MET A CA 1
ATOM 1785 C C . MET A 1 218 ? 12.483 4.236 -19.840 1.00 96.50 218 MET A C 1
ATOM 1787 O O . MET A 1 218 ? 11.879 5.234 -20.231 1.00 96.50 218 MET A O 1
ATOM 1791 N N . TYR A 1 219 ? 12.918 4.139 -18.581 1.00 94.50 219 TYR A N 1
ATOM 1792 C CA . TYR A 1 219 ? 12.780 5.245 -17.636 1.00 94.50 219 TYR A CA 1
ATOM 1793 C C . TYR A 1 219 ? 13.510 6.504 -18.115 1.00 94.50 219 TYR A C 1
ATOM 1795 O O . TYR A 1 219 ? 12.967 7.606 -17.998 1.00 94.50 219 TYR A O 1
ATOM 1803 N N . SER A 1 220 ? 14.730 6.364 -18.642 1.00 90.75 220 SER A N 1
ATOM 1804 C CA . SER A 1 220 ? 15.505 7.482 -19.193 1.00 90.75 220 SER A CA 1
ATOM 1805 C C . SER A 1 220 ? 14.809 8.109 -20.405 1.00 90.75 220 SER A C 1
ATOM 1807 O O . SER A 1 220 ? 14.646 9.333 -20.465 1.00 90.75 220 SER A O 1
ATOM 1809 N N . GLU A 1 221 ? 14.320 7.278 -21.328 1.00 94.00 221 GLU A N 1
ATOM 1810 C CA . GLU A 1 221 ? 13.606 7.716 -22.531 1.00 94.00 221 GLU A CA 1
ATOM 1811 C C . GLU A 1 221 ? 12.313 8.458 -22.183 1.00 94.00 221 GLU A C 1
ATOM 1813 O O . GLU A 1 221 ? 12.154 9.623 -22.562 1.00 94.00 221 GLU A O 1
ATOM 1818 N N . TYR A 1 222 ? 11.443 7.861 -21.364 1.00 94.75 222 TYR A N 1
ATOM 1819 C CA . TYR A 1 222 ? 10.188 8.501 -20.977 1.00 94.75 222 TYR A CA 1
ATOM 1820 C C . TYR A 1 222 ? 10.399 9.790 -20.187 1.00 94.75 222 TYR A C 1
ATOM 1822 O O . TYR A 1 222 ? 9.654 10.750 -20.388 1.00 94.75 222 TYR A O 1
ATOM 1830 N N . ASN A 1 223 ? 11.408 9.870 -19.313 1.00 90.31 223 ASN A N 1
ATOM 1831 C CA . ASN A 1 223 ? 11.699 11.123 -18.609 1.00 90.31 223 ASN A CA 1
ATOM 1832 C C . ASN A 1 223 ? 12.199 12.209 -19.564 1.00 90.31 223 ASN A C 1
ATOM 1834 O O . ASN A 1 223 ? 11.803 13.370 -19.444 1.00 90.31 223 ASN A O 1
ATOM 1838 N N . LYS A 1 224 ? 13.025 11.851 -20.551 1.00 89.75 224 LYS A N 1
ATOM 1839 C CA . LYS A 1 224 ? 13.476 12.793 -21.581 1.00 89.75 224 LYS A CA 1
ATOM 1840 C C . LYS A 1 224 ? 12.309 13.321 -22.417 1.00 89.75 224 LYS A C 1
ATOM 1842 O O . LYS A 1 224 ? 12.278 14.514 -22.715 1.00 89.75 224 LYS A O 1
ATOM 1847 N N . GLU A 1 225 ? 11.354 12.467 -22.768 1.00 88.81 225 GLU A N 1
ATOM 1848 C CA . GLU A 1 225 ? 10.154 12.859 -23.514 1.00 88.81 225 GLU A CA 1
ATOM 1849 C C . GLU A 1 225 ? 9.227 13.758 -22.686 1.00 88.81 225 GLU A C 1
ATOM 1851 O O . GLU A 1 225 ? 8.808 14.816 -23.157 1.00 88.81 225 GLU A O 1
ATOM 1856 N N . ASN A 1 226 ? 8.968 13.384 -21.430 1.00 87.56 226 ASN A N 1
ATOM 1857 C CA . ASN A 1 226 ? 7.996 14.057 -20.565 1.00 87.56 226 ASN A CA 1
ATOM 1858 C C . ASN A 1 226 ? 8.528 15.338 -19.905 1.00 87.56 226 ASN A C 1
ATOM 1860 O O . ASN A 1 226 ? 7.753 16.262 -19.657 1.00 87.56 226 ASN A O 1
ATOM 1864 N N . SER A 1 227 ? 9.846 15.457 -19.706 1.00 80.06 227 SER A N 1
ATOM 1865 C CA . SER A 1 227 ? 10.468 16.675 -19.155 1.00 80.06 227 SER A CA 1
ATOM 1866 C C . SER A 1 227 ? 10.191 17.927 -19.993 1.00 80.06 227 SER A C 1
ATOM 1868 O O . SER A 1 227 ? 10.111 19.028 -19.454 1.00 80.06 227 SER A O 1
ATOM 1870 N N . ARG A 1 228 ? 9.988 17.771 -21.308 1.00 78.31 228 ARG A N 1
ATOM 1871 C CA . ARG A 1 228 ? 9.710 18.881 -22.236 1.00 78.31 228 ARG A CA 1
ATOM 1872 C C . ARG A 1 228 ? 8.334 19.512 -22.043 1.00 78.31 228 ARG A C 1
ATOM 1874 O O . ARG A 1 228 ? 8.141 20.654 -22.442 1.00 78.31 228 ARG A O 1
ATOM 1881 N N . VAL A 1 229 ? 7.399 18.769 -21.460 1.00 80.06 229 VAL A N 1
ATOM 1882 C CA . VAL A 1 229 ? 6.005 19.182 -21.234 1.00 80.06 229 VAL A CA 1
ATOM 1883 C C . VAL A 1 229 ? 5.681 19.288 -19.741 1.00 80.06 229 VAL A C 1
ATOM 1885 O O . VAL A 1 229 ? 4.520 19.273 -19.353 1.00 80.06 229 VAL A O 1
ATOM 1888 N N . CYS A 1 230 ? 6.718 19.398 -18.900 1.00 79.50 230 CYS A N 1
ATOM 1889 C CA . CYS A 1 230 ? 6.637 19.475 -17.437 1.00 79.50 230 CYS A CA 1
ATOM 1890 C C . CYS A 1 230 ? 5.986 18.259 -16.747 1.00 79.50 230 CYS A C 1
ATOM 1892 O O . CYS A 1 230 ? 5.739 18.298 -15.546 1.00 79.50 230 CY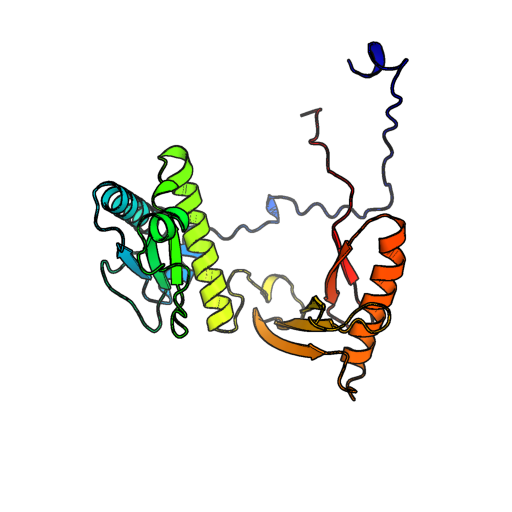S A O 1
ATOM 1894 N N . ASN A 1 231 ? 5.761 17.158 -17.461 1.00 86.75 231 ASN A N 1
ATOM 1895 C CA . ASN A 1 231 ? 5.205 15.938 -16.886 1.00 86.75 231 ASN A CA 1
ATOM 1896 C C . ASN A 1 231 ? 6.277 15.149 -16.117 1.00 86.75 231 ASN A C 1
ATOM 1898 O O . ASN A 1 231 ? 7.461 15.189 -16.463 1.00 86.75 231 ASN A O 1
ATOM 1902 N N . SER A 1 232 ? 5.861 14.367 -15.117 1.00 88.19 232 SER A N 1
ATOM 1903 C CA . SER A 1 232 ? 6.756 13.486 -14.355 1.00 88.19 232 SER A CA 1
ATOM 1904 C C . SER A 1 232 ? 6.380 12.018 -14.525 1.00 88.19 232 SER A C 1
ATOM 1906 O O . SER A 1 232 ? 5.229 11.635 -14.309 1.00 88.19 232 SER A O 1
ATOM 1908 N N . VAL A 1 233 ? 7.360 11.183 -14.871 1.00 93.88 233 VAL A N 1
ATOM 1909 C CA . VAL A 1 233 ? 7.190 9.725 -14.925 1.00 93.88 233 VAL A CA 1
ATOM 1910 C C . VAL A 1 233 ? 7.225 9.175 -13.501 1.00 93.88 233 VAL A C 1
ATOM 1912 O O . VAL A 1 233 ? 8.248 9.275 -12.828 1.00 93.88 233 VAL A O 1
ATOM 1915 N N . GLU A 1 234 ? 6.122 8.586 -13.052 1.00 94.69 234 GLU A N 1
ATOM 1916 C CA . GLU A 1 234 ? 5.983 8.030 -11.699 1.00 94.69 234 GLU A CA 1
ATOM 1917 C C . GLU A 1 234 ? 6.278 6.536 -11.650 1.00 94.69 234 GLU A C 1
ATOM 1919 O O . GLU A 1 234 ? 6.751 6.015 -10.644 1.00 94.69 234 GLU A O 1
ATOM 1924 N N . GLY A 1 235 ? 6.010 5.840 -12.751 1.00 97.12 235 GLY A N 1
ATOM 1925 C CA . GLY A 1 235 ? 6.080 4.392 -12.796 1.00 97.12 235 GLY A CA 1
ATOM 1926 C C . GLY A 1 235 ? 6.226 3.861 -14.209 1.00 97.12 235 GLY A C 1
ATOM 1927 O O . GLY A 1 235 ? 5.924 4.559 -15.178 1.00 97.12 235 GLY A O 1
ATOM 1928 N N . LEU A 1 236 ? 6.637 2.606 -14.319 1.00 98.12 236 LEU A N 1
ATOM 1929 C CA . LEU A 1 236 ? 6.494 1.802 -15.527 1.00 98.12 236 LEU A CA 1
ATOM 1930 C C . LEU A 1 236 ? 5.536 0.643 -15.256 1.00 98.12 236 LEU A C 1
ATOM 1932 O O . LEU A 1 236 ? 5.497 0.114 -14.146 1.00 98.12 236 LEU A O 1
ATOM 1936 N N . VAL A 1 237 ? 4.780 0.239 -16.273 1.00 97.69 237 VAL A N 1
ATOM 1937 C CA . VAL A 1 237 ? 3.884 -0.918 -16.227 1.00 97.69 237 VAL A CA 1
ATOM 1938 C C . VAL A 1 237 ? 4.028 -1.751 -17.492 1.00 97.69 237 VAL A C 1
ATOM 1940 O O . VAL A 1 237 ? 4.036 -1.216 -18.603 1.00 97.69 237 VAL A O 1
ATOM 1943 N N . PHE A 1 238 ? 4.156 -3.067 -17.338 1.00 96.81 238 PHE A N 1
ATOM 1944 C CA . PHE A 1 238 ? 4.292 -3.977 -18.473 1.00 96.81 238 PHE A CA 1
ATOM 1945 C C . PHE A 1 238 ? 3.934 -5.416 -18.120 1.00 96.81 238 PHE A C 1
ATOM 1947 O O . PHE A 1 238 ? 4.056 -5.842 -16.979 1.00 96.81 238 PHE A O 1
ATOM 1954 N N . SER A 1 239 ? 3.522 -6.180 -19.128 1.00 95.06 239 SER A N 1
ATOM 1955 C CA . SER A 1 239 ? 3.445 -7.647 -19.061 1.00 95.06 239 SER A CA 1
ATOM 1956 C C . SER A 1 239 ? 4.469 -8.337 -19.970 1.00 95.06 239 SER A C 1
ATOM 1958 O O . SER A 1 239 ? 4.610 -9.552 -19.951 1.00 95.06 239 SER A O 1
ATOM 1960 N N . ASP A 1 240 ? 5.099 -7.561 -20.850 1.00 95.12 240 ASP A N 1
ATOM 1961 C CA . ASP A 1 240 ? 6.130 -7.975 -21.797 1.00 95.12 240 ASP A CA 1
ATOM 1962 C C . ASP A 1 240 ? 7.195 -6.884 -21.770 1.00 95.12 240 ASP A C 1
ATOM 1964 O O . ASP A 1 240 ? 6.886 -5.713 -21.996 1.00 95.12 240 ASP A O 1
ATOM 1968 N N . ILE A 1 241 ? 8.438 -7.261 -21.481 1.00 95.75 241 ILE A N 1
ATOM 1969 C CA . ILE A 1 241 ? 9.567 -6.335 -21.371 1.00 95.75 241 ILE A CA 1
ATOM 1970 C C . ILE A 1 241 ? 9.816 -5.550 -22.669 1.00 95.75 241 ILE A C 1
ATOM 1972 O O . ILE A 1 241 ? 10.386 -4.459 -22.657 1.00 95.75 241 ILE A O 1
ATOM 1976 N N . ASN A 1 242 ? 9.351 -6.068 -23.808 1.00 95.38 242 ASN A N 1
ATOM 1977 C CA . ASN A 1 242 ? 9.454 -5.376 -25.086 1.00 95.38 242 ASN A CA 1
ATOM 1978 C C . ASN A 1 242 ? 8.376 -4.307 -25.300 1.00 95.38 242 ASN A C 1
ATOM 1980 O O . ASN A 1 242 ? 8.496 -3.515 -26.234 1.00 95.38 242 ASN A O 1
ATOM 1984 N N . ASN A 1 243 ? 7.352 -4.270 -24.446 1.00 95.31 243 ASN A N 1
ATOM 1985 C CA . ASN A 1 243 ? 6.202 -3.380 -24.539 1.00 95.31 243 ASN A CA 1
ATOM 1986 C C . ASN A 1 243 ? 5.923 -2.728 -23.176 1.00 95.31 243 ASN A C 1
ATOM 1988 O O . ASN A 1 243 ? 4.957 -3.062 -22.483 1.00 95.31 243 ASN A O 1
ATOM 1992 N N . ILE A 1 244 ? 6.814 -1.815 -22.793 1.00 97.44 244 ILE A N 1
ATOM 1993 C CA . ILE A 1 244 ? 6.751 -1.075 -21.534 1.00 97.44 244 ILE A CA 1
ATOM 1994 C C . ILE A 1 244 ? 5.949 0.206 -21.724 1.00 97.44 244 ILE A C 1
ATOM 1996 O O . ILE A 1 244 ? 6.137 0.897 -22.716 1.00 97.44 244 ILE A O 1
ATOM 2000 N N . HIS A 1 245 ? 5.080 0.522 -20.762 1.00 96.25 245 HIS A N 1
ATOM 2001 C CA . HIS A 1 245 ? 4.283 1.751 -20.724 1.00 96.25 245 HIS A CA 1
ATOM 2002 C C . HIS A 1 245 ? 4.657 2.578 -19.496 1.00 96.25 245 HIS A C 1
ATOM 2004 O O . HIS A 1 245 ? 5.017 2.021 -18.460 1.00 96.25 245 HIS A O 1
ATOM 2010 N N . ALA A 1 246 ? 4.539 3.902 -19.590 1.00 95.62 246 ALA A N 1
ATOM 2011 C CA . ALA A 1 246 ? 4.788 4.809 -18.474 1.00 95.62 246 ALA A CA 1
ATOM 2012 C C . ALA A 1 246 ? 3.494 5.236 -17.772 1.00 95.62 246 ALA A C 1
ATOM 2014 O O . ALA A 1 246 ? 2.500 5.579 -18.412 1.00 95.62 246 ALA A O 1
ATOM 2015 N N . ILE A 1 247 ? 3.542 5.289 -16.443 1.00 94.62 247 ILE A N 1
ATOM 2016 C CA . ILE A 1 247 ? 2.580 6.005 -15.606 1.00 94.62 247 ILE A CA 1
ATOM 2017 C C . ILE A 1 247 ? 3.116 7.425 -15.449 1.00 94.62 247 ILE A C 1
ATOM 2019 O O . ILE A 1 247 ? 4.186 7.636 -14.874 1.00 94.62 247 ILE A O 1
ATOM 2023 N N . VAL A 1 248 ? 2.387 8.393 -15.996 1.00 91.94 248 VAL A N 1
ATOM 2024 C CA . VAL A 1 248 ? 2.819 9.789 -16.074 1.00 91.94 248 VAL A CA 1
ATOM 2025 C C . VAL A 1 248 ? 1.852 10.669 -15.298 1.00 91.94 248 VAL A C 1
ATOM 2027 O O . VAL A 1 248 ? 0.655 10.691 -15.582 1.00 91.94 248 VAL A O 1
ATOM 2030 N N . ARG A 1 249 ? 2.387 11.445 -14.355 1.00 89.50 249 ARG A N 1
ATOM 2031 C CA . ARG A 1 249 ? 1.670 12.567 -13.754 1.00 89.50 249 ARG A CA 1
ATOM 2032 C C . ARG A 1 249 ? 1.825 13.774 -14.663 1.00 89.50 249 ARG A C 1
ATOM 2034 O O . ARG A 1 249 ? 2.930 14.275 -14.882 1.00 89.50 249 ARG A O 1
ATOM 2041 N N . THR A 1 250 ? 0.701 14.225 -15.195 1.00 86.00 250 THR A N 1
ATOM 2042 C CA . THR A 1 250 ? 0.638 15.382 -16.080 1.00 86.00 250 THR A CA 1
ATOM 2043 C C . THR A 1 250 ? 0.558 16.687 -15.292 1.00 86.00 250 THR A C 1
ATOM 2045 O O . THR A 1 250 ? -0.005 16.715 -14.198 1.00 86.00 250 THR A O 1
ATOM 2048 N N . CYS A 1 251 ? 1.046 17.793 -15.864 1.00 81.94 251 CYS A N 1
ATOM 2049 C CA . CYS A 1 251 ? 0.756 19.144 -15.348 1.00 81.94 251 CYS A CA 1
ATOM 2050 C C . CYS A 1 251 ? -0.677 19.616 -15.633 1.00 81.94 251 CYS A C 1
ATOM 2052 O O . CYS A 1 251 ? -1.086 20.686 -15.181 1.00 81.94 251 CYS A O 1
ATOM 2054 N N . GLU A 1 252 ? -1.427 18.846 -16.413 1.00 76.25 252 GLU A N 1
ATOM 2055 C CA . GLU A 1 252 ? -2.810 19.137 -16.751 1.00 76.25 252 GLU A CA 1
ATOM 2056 C C . GLU A 1 252 ? -3.735 18.846 -15.565 1.00 76.25 252 GLU A C 1
ATOM 2058 O O . GLU A 1 252 ? -3.628 17.812 -14.903 1.00 76.25 252 GLU A O 1
ATOM 2063 N N . PHE A 1 253 ? -4.684 19.749 -15.325 1.00 71.56 253 PHE A N 1
ATOM 2064 C CA . PHE A 1 253 ? -5.731 19.573 -14.326 1.00 71.56 253 PHE A CA 1
ATOM 2065 C C . PHE A 1 253 ? -7.060 19.342 -15.036 1.00 71.56 253 PHE A C 1
ATOM 2067 O O . PHE A 1 253 ? -7.490 20.150 -15.860 1.00 71.56 253 PHE A O 1
ATOM 2074 N N . THR A 1 254 ? -7.746 18.252 -14.698 1.00 64.88 254 THR A N 1
ATOM 2075 C CA . THR A 1 254 ? -9.090 17.998 -15.217 1.00 64.88 254 THR A CA 1
ATOM 2076 C C . THR A 1 254 ? -10.077 18.980 -14.596 1.00 64.88 254 THR A C 1
ATOM 2078 O O . THR A 1 254 ? -10.265 18.991 -13.377 1.00 64.88 254 THR A O 1
ATOM 2081 N N . ILE A 1 255 ? -10.741 19.778 -15.428 1.00 65.31 255 ILE A N 1
ATOM 2082 C CA . ILE A 1 255 ? -11.856 20.623 -14.995 1.00 65.31 255 ILE A CA 1
ATOM 2083 C C . ILE A 1 255 ? -13.104 19.728 -14.873 1.00 65.31 255 ILE A C 1
ATOM 2085 O O . ILE A 1 255 ? -13.348 18.923 -15.777 1.00 65.31 255 ILE A O 1
ATOM 2089 N N . PRO A 1 256 ? -13.889 19.823 -13.779 1.00 60.19 256 PRO A N 1
ATOM 2090 C CA . PRO A 1 256 ? -15.142 19.091 -13.669 1.00 60.19 256 PRO A CA 1
ATOM 2091 C C . PRO A 1 256 ? -16.050 19.422 -14.850 1.00 60.19 256 PRO A C 1
ATOM 2093 O O . PRO A 1 256 ? -16.073 20.558 -15.316 1.00 60.19 256 PRO A O 1
ATOM 2096 N N . ASP A 1 257 ? -16.822 18.444 -15.309 1.00 60.28 257 ASP A N 1
ATOM 2097 C CA . ASP A 1 257 ? -17.843 18.677 -16.324 1.00 60.28 257 ASP A CA 1
ATOM 2098 C C . ASP A 1 257 ? -18.879 19.679 -15.784 1.00 60.28 257 ASP A C 1
ATOM 2100 O O . ASP A 1 257 ? -19.695 19.348 -14.924 1.00 60.28 257 ASP A O 1
ATOM 2104 N N . ILE A 1 258 ? -18.788 20.933 -16.239 1.00 60.16 258 ILE A N 1
ATOM 2105 C CA . ILE A 1 258 ? -19.597 22.063 -15.751 1.00 60.16 258 ILE A CA 1
ATOM 2106 C C . ILE A 1 258 ? -21.022 22.014 -16.341 1.00 60.16 258 ILE A C 1
ATOM 2108 O O . ILE A 1 258 ? -21.869 22.828 -15.983 1.00 60.16 258 ILE A O 1
ATOM 2112 N N . TYR A 1 259 ? -21.306 21.070 -17.244 1.00 54.50 259 TYR A N 1
ATOM 2113 C CA . TYR A 1 259 ? -22.590 20.957 -17.941 1.00 54.50 259 TYR A CA 1
ATOM 2114 C C . TYR A 1 259 ? -23.465 19.787 -17.459 1.00 54.50 259 TYR A C 1
ATOM 2116 O O . TYR A 1 259 ? -24.366 19.369 -18.189 1.00 54.50 259 TYR A O 1
ATOM 2124 N N . LYS A 1 260 ? -23.241 19.276 -16.241 1.00 46.22 260 LYS A N 1
ATOM 2125 C CA . LYS A 1 260 ? -24.173 18.349 -15.574 1.00 46.22 260 LYS A CA 1
ATOM 2126 C C . LYS A 1 260 ? -25.186 19.054 -14.686 1.00 46.22 260 LYS A C 1
ATOM 2128 O O . LYS A 1 260 ? -24.772 19.941 -13.909 1.00 46.22 260 LYS A O 1
#